Protein AF-A0A9X6SSS4-F1 (afdb_monomer_lite)

Secondary structure (DSSP, 8-state):
----PEEEEEEEEEETTEEEEEEEEEEHHHHHHHHHHHHHHHHH-BTTTEEE-TTT--EEE---HHHHHHH-TTT----HHHHHHHHHH-HHHHTTTTHHHHHHHHHHHHHHHSHHHHHHHHHHHS--B-TTS-B--EEEEEEEE--EE-TTS-EE--EEEEEEEETTT--EEEEEHHHHHHHHHHH-BSSEEEEEEE-SSGGG-TTSSSEEEEEEE-SS--GGGGEEEHHHHHHHHHH--

Radius of gyration: 27.11 Å; chains: 1; bounding box: 58×40×77 Å

Organism: Bacillus cereus (NCBI:txid1396)

Structure (mmCIF, N/CA/C/O backbone):
data_AF-A0A9X6SSS4-F1
#
_entry.id   AF-A0A9X6SSS4-F1
#
loop_
_atom_site.group_PDB
_atom_site.id
_atom_site.type_symbol
_atom_site.label_atom_id
_atom_site.label_alt_id
_atom_site.label_comp_id
_atom_site.label_asym_id
_atom_site.label_entity_id
_atom_site.label_seq_id
_atom_site.pdbx_PDB_ins_code
_atom_site.Cartn_x
_atom_site.Cartn_y
_atom_site.Cartn_z
_atom_site.occupancy
_at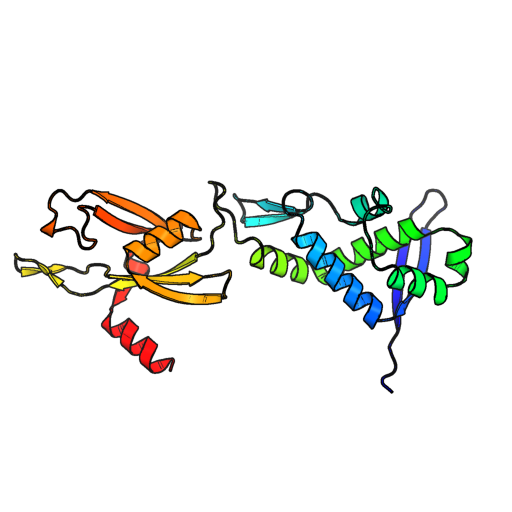om_site.B_iso_or_equiv
_atom_site.auth_seq_id
_atom_site.auth_comp_id
_atom_site.auth_asym_id
_atom_site.auth_atom_id
_atom_site.pdbx_PDB_model_num
ATOM 1 N N . MET A 1 1 ? 0.819 -23.248 -33.141 1.00 41.19 1 MET A N 1
ATOM 2 C CA . MET A 1 1 ? 1.971 -22.333 -33.018 1.00 41.19 1 MET A CA 1
ATOM 3 C C . MET A 1 1 ? 1.383 -20.949 -32.841 1.00 41.19 1 MET A C 1
ATOM 5 O O . MET A 1 1 ? 0.783 -20.466 -33.789 1.00 41.19 1 MET A O 1
ATOM 9 N N . SER A 1 2 ? 1.399 -20.383 -31.632 1.00 43.59 2 SER A N 1
ATOM 10 C CA . SER A 1 2 ? 1.013 -18.979 -31.472 1.00 43.59 2 SER A CA 1
ATOM 11 C C . SER A 1 2 ? 2.126 -18.141 -32.086 1.00 43.59 2 SER A C 1
ATOM 13 O O . SER A 1 2 ? 3.289 -18.337 -31.737 1.00 43.59 2 SER A O 1
ATOM 15 N N . GLU A 1 3 ? 1.797 -17.267 -33.031 1.00 48.31 3 GLU A N 1
ATOM 16 C CA . GLU A 1 3 ? 2.749 -16.272 -33.516 1.00 48.31 3 GLU A CA 1
ATOM 17 C C . GLU A 1 3 ? 3.170 -15.413 -32.323 1.00 48.31 3 GLU A C 1
ATOM 19 O O . GLU A 1 3 ? 2.370 -14.659 -31.770 1.00 48.31 3 GLU A O 1
ATOM 24 N N . THR A 1 4 ? 4.412 -15.579 -31.871 1.00 55.66 4 THR A N 1
ATOM 25 C CA . THR A 1 4 ? 5.027 -14.703 -30.879 1.00 55.66 4 THR A CA 1
ATOM 26 C C . THR A 1 4 ? 5.126 -13.319 -31.506 1.00 55.66 4 THR A C 1
ATOM 28 O O . THR A 1 4 ? 5.997 -13.043 -32.330 1.00 55.66 4 THR A O 1
ATOM 31 N N . MET A 1 5 ? 4.167 -12.456 -31.171 1.00 72.94 5 MET A N 1
ATOM 32 C CA . MET A 1 5 ? 4.149 -11.072 -31.626 1.00 72.94 5 MET A CA 1
ATOM 33 C C . MET A 1 5 ? 5.378 -10.360 -31.059 1.00 72.94 5 MET A C 1
ATOM 35 O O . MET A 1 5 ? 5.581 -10.330 -29.849 1.00 72.94 5 MET A O 1
ATOM 39 N N . ASN A 1 6 ? 6.208 -9.788 -31.927 1.00 78.81 6 ASN A N 1
ATOM 40 C CA . ASN A 1 6 ? 7.265 -8.885 -31.488 1.00 78.81 6 ASN A CA 1
ATOM 41 C C . ASN A 1 6 ? 6.651 -7.536 -31.113 1.00 78.81 6 ASN A C 1
ATOM 43 O O . ASN A 1 6 ? 5.707 -7.072 -31.755 1.00 78.81 6 ASN A O 1
ATOM 47 N N . ILE A 1 7 ? 7.220 -6.893 -30.103 1.00 72.75 7 ILE A N 1
ATOM 48 C CA . ILE A 1 7 ? 6.902 -5.514 -29.749 1.00 72.75 7 ILE A CA 1
ATOM 49 C C . ILE A 1 7 ? 7.946 -4.576 -30.353 1.00 72.75 7 ILE A C 1
ATOM 51 O O . ILE A 1 7 ? 9.135 -4.898 -30.409 1.00 72.75 7 ILE A O 1
ATOM 55 N N . THR A 1 8 ? 7.499 -3.402 -30.792 1.00 74.94 8 THR A N 1
ATOM 56 C CA . THR A 1 8 ? 8.382 -2.337 -31.275 1.00 74.94 8 THR A CA 1
ATOM 57 C C . THR A 1 8 ? 8.546 -1.295 -30.184 1.00 74.94 8 THR A C 1
ATOM 59 O O . THR A 1 8 ? 7.579 -0.642 -29.792 1.00 74.94 8 THR A O 1
ATOM 62 N N . LEU A 1 9 ? 9.778 -1.104 -29.726 1.00 70.69 9 LEU A N 1
ATOM 63 C CA . LEU A 1 9 ? 10.136 -0.042 -28.798 1.00 70.69 9 LEU A CA 1
ATOM 64 C C . LEU A 1 9 ? 10.769 1.112 -29.570 1.00 70.69 9 LEU A C 1
ATOM 66 O O . LEU A 1 9 ? 11.654 0.906 -30.399 1.00 70.69 9 LEU A O 1
ATOM 70 N N . LYS A 1 10 ? 10.307 2.335 -29.300 1.00 69.56 10 LYS A N 1
ATOM 71 C CA . LYS A 1 10 ? 10.809 3.553 -29.944 1.00 69.56 10 LYS A CA 1
ATOM 72 C C . LYS A 1 10 ? 11.664 4.347 -28.960 1.00 69.56 10 LYS A C 1
ATOM 74 O O . LYS A 1 10 ? 11.181 4.796 -27.925 1.00 69.56 10 LYS A O 1
ATOM 79 N N . LEU A 1 11 ? 12.938 4.499 -29.298 1.00 65.81 11 LEU A N 1
ATOM 80 C CA . LEU A 1 11 ? 13.913 5.365 -28.650 1.00 65.81 11 LEU A CA 1
ATOM 81 C C . LEU A 1 11 ? 13.901 6.724 -29.339 1.00 65.81 11 LEU A C 1
ATOM 83 O O . LEU A 1 11 ? 14.287 6.835 -30.503 1.00 65.81 11 LEU A O 1
ATOM 87 N N . GLU A 1 12 ? 13.530 7.757 -28.595 1.00 62.34 12 GLU A N 1
ATOM 88 C CA . GLU A 1 12 ? 13.658 9.142 -29.034 1.00 62.34 12 GLU A CA 1
ATOM 89 C C . GLU A 1 12 ? 14.487 9.903 -28.008 1.00 62.34 12 GLU A C 1
ATOM 91 O O . GLU A 1 12 ? 14.120 9.981 -26.835 1.00 62.34 12 GLU A O 1
ATOM 96 N N . PHE A 1 13 ? 15.626 10.450 -28.426 1.00 59.66 13 PHE A N 1
ATOM 97 C CA . PHE A 1 13 ? 16.392 11.354 -27.575 1.00 59.66 13 PHE A CA 1
ATOM 98 C C . PHE A 1 13 ? 17.059 12.455 -28.390 1.00 59.66 13 PHE A C 1
ATOM 100 O O . PHE A 1 13 ? 17.593 12.246 -29.480 1.00 59.66 13 PHE A O 1
ATOM 107 N N . LEU A 1 14 ? 17.032 13.654 -27.820 1.00 49.12 14 LEU A N 1
ATOM 108 C CA . LEU A 1 14 ? 17.705 14.827 -28.350 1.00 49.12 14 LEU A CA 1
ATOM 109 C C . LEU A 1 14 ? 19.165 14.804 -27.884 1.00 49.12 14 LEU A C 1
ATOM 111 O O . LEU A 1 14 ? 19.434 14.708 -26.686 1.00 49.12 14 LEU A O 1
ATOM 115 N N . ASN A 1 15 ? 20.117 14.913 -28.809 1.00 56.84 15 ASN A N 1
ATOM 116 C CA . ASN A 1 15 ? 21.517 15.161 -28.472 1.00 56.84 15 ASN A CA 1
ATOM 117 C C . ASN A 1 15 ? 22.035 16.424 -29.180 1.00 56.84 15 ASN A C 1
ATOM 119 O O . ASN A 1 15 ? 21.342 17.034 -29.991 1.00 56.84 15 ASN A O 1
ATOM 123 N N . ALA A 1 16 ? 23.279 16.817 -28.890 1.00 54.16 16 ALA A N 1
ATOM 124 C CA . ALA A 1 16 ? 23.905 18.012 -29.469 1.00 54.16 16 ALA A CA 1
ATOM 125 C C . ALA A 1 16 ? 24.019 17.996 -31.013 1.00 54.16 16 ALA A C 1
ATOM 127 O O . ALA A 1 16 ? 24.351 19.015 -31.609 1.00 54.16 16 ALA A O 1
ATOM 128 N N . ARG A 1 17 ? 23.769 16.852 -31.663 1.00 58.34 17 ARG A N 1
ATOM 129 C CA . ARG A 1 17 ? 23.792 16.658 -33.122 1.00 58.34 17 ARG A CA 1
ATOM 130 C C . ARG A 1 17 ? 22.390 16.547 -33.738 1.00 58.34 17 ARG A C 1
ATOM 132 O O . ARG A 1 17 ? 22.294 16.334 -34.942 1.00 58.34 17 ARG A O 1
ATOM 139 N N . GLY A 1 18 ? 21.328 16.700 -32.945 1.00 60.34 18 GLY A N 1
ATOM 140 C CA . GLY A 1 18 ? 19.937 16.668 -33.397 1.00 60.34 18 GLY A CA 1
ATOM 141 C C . GLY A 1 18 ? 19.102 15.571 -32.735 1.00 60.34 18 GLY A C 1
ATOM 142 O O . GLY A 1 18 ? 19.502 14.960 -31.741 1.00 60.34 18 GLY A O 1
ATOM 143 N N . ASN A 1 19 ? 17.911 15.344 -33.289 1.00 65.06 19 ASN A N 1
ATOM 144 C CA . ASN A 1 19 ? 17.015 14.288 -32.831 1.00 65.06 19 ASN A CA 1
ATOM 145 C C . ASN A 1 19 ? 17.529 12.929 -33.297 1.00 65.06 19 ASN A C 1
ATOM 147 O O . ASN A 1 19 ? 17.702 12.697 -34.495 1.00 65.06 19 ASN A O 1
ATOM 151 N N . TYR A 1 20 ? 17.728 12.018 -32.353 1.00 63.59 20 TYR A N 1
ATOM 152 C CA . TYR A 1 20 ? 17.942 10.618 -32.655 1.00 63.59 20 TYR A CA 1
ATOM 153 C C . TYR A 1 20 ? 16.635 9.859 -32.444 1.00 63.59 20 TYR A C 1
ATOM 155 O O . TYR A 1 20 ? 16.086 9.852 -31.342 1.00 63.59 20 TYR A O 1
ATOM 163 N N . HIS A 1 21 ? 16.169 9.209 -33.508 1.00 68.38 21 HIS A N 1
ATOM 164 C CA . HIS A 1 21 ? 15.027 8.305 -33.486 1.00 68.38 21 HIS A CA 1
ATOM 165 C C . HIS A 1 21 ? 15.515 6.914 -33.881 1.00 68.38 21 HIS A C 1
ATOM 167 O O . HIS A 1 21 ? 16.113 6.742 -34.947 1.00 68.38 21 HIS A O 1
ATOM 173 N N . LYS A 1 22 ? 15.269 5.917 -33.034 1.00 69.94 22 LYS A N 1
ATOM 174 C CA . LYS A 1 22 ? 15.557 4.521 -33.358 1.00 69.94 22 LYS A CA 1
ATOM 175 C C . LYS A 1 22 ? 14.453 3.633 -32.836 1.00 69.94 22 LYS A C 1
ATOM 177 O O . LYS A 1 22 ? 14.057 3.727 -31.684 1.00 69.94 22 LYS A O 1
ATOM 182 N N . GLU A 1 23 ? 13.978 2.747 -33.687 1.00 73.12 23 GLU A N 1
ATOM 183 C CA . GLU A 1 23 ? 13.025 1.719 -33.300 1.00 73.12 23 GLU A CA 1
ATOM 184 C C . GLU A 1 23 ? 13.766 0.390 -33.212 1.00 73.12 23 GLU A C 1
ATOM 186 O O . GLU A 1 23 ? 14.679 0.136 -34.005 1.00 73.12 23 GLU A O 1
ATOM 191 N N . PHE A 1 24 ? 13.413 -0.436 -32.233 1.00 73.31 24 PHE A N 1
ATOM 192 C CA . PHE A 1 24 ? 13.974 -1.771 -32.096 1.00 73.31 24 PHE A CA 1
ATOM 193 C C . PHE A 1 24 ? 12.907 -2.784 -31.702 1.00 73.31 24 PHE A C 1
ATOM 195 O O . PHE A 1 24 ? 11.991 -2.496 -30.930 1.00 73.31 24 PHE A O 1
ATOM 202 N N . LEU A 1 25 ? 13.028 -3.973 -32.287 1.00 75.62 25 LEU A N 1
ATOM 203 C CA . LEU A 1 25 ? 12.109 -5.084 -32.071 1.00 75.62 25 LEU A CA 1
ATOM 204 C C . LEU A 1 25 ? 12.576 -5.958 -30.912 1.00 75.62 25 LEU A C 1
ATOM 206 O O . LEU A 1 25 ? 13.771 -6.240 -30.793 1.00 75.62 25 LEU A O 1
ATOM 210 N N . VAL A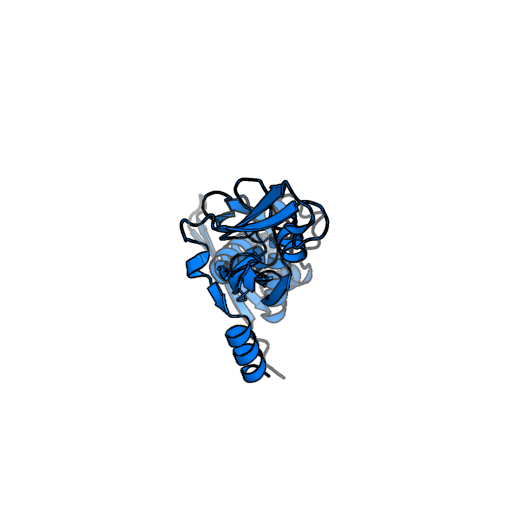 1 26 ? 11.623 -6.414 -30.103 1.00 76.31 26 VAL A N 1
ATOM 211 C CA . VAL A 1 26 ? 11.850 -7.321 -28.974 1.00 76.31 26 VAL A CA 1
ATOM 212 C C . VAL A 1 26 ? 10.794 -8.418 -28.980 1.00 76.31 26 VAL A C 1
ATOM 214 O O . VAL A 1 26 ? 9.636 -8.166 -29.314 1.00 76.31 26 VAL A O 1
ATOM 217 N N . HIS A 1 27 ? 11.172 -9.635 -28.595 1.00 81.94 27 HIS A N 1
ATOM 218 C CA . HIS A 1 27 ? 10.196 -10.688 -28.328 1.00 81.94 27 HIS A CA 1
ATOM 219 C C . HIS A 1 27 ? 9.337 -10.322 -27.112 1.00 81.94 27 HIS A C 1
ATOM 221 O O . HIS A 1 27 ? 9.875 -10.013 -26.048 1.00 81.94 27 HIS A O 1
ATOM 227 N N . LYS A 1 28 ? 8.009 -10.375 -27.270 1.00 82.81 28 LYS A N 1
ATOM 228 C CA . LYS A 1 28 ? 7.051 -9.982 -26.230 1.00 82.81 28 LYS A CA 1
ATOM 229 C C . LYS A 1 28 ? 7.266 -10.729 -24.915 1.00 82.81 28 LYS A C 1
ATOM 231 O O . LYS A 1 28 ? 7.411 -10.073 -23.895 1.00 82.81 28 LYS A O 1
ATOM 236 N N . ASP A 1 29 ? 7.375 -12.053 -24.952 1.00 81.69 29 ASP A N 1
ATOM 237 C CA . ASP A 1 29 ? 7.489 -12.871 -23.736 1.00 81.69 29 ASP A CA 1
ATOM 238 C C . ASP A 1 29 ? 8.752 -12.526 -22.924 1.00 81.69 29 ASP A C 1
ATOM 240 O O . ASP A 1 29 ? 8.713 -12.405 -21.703 1.00 81.69 29 ASP A O 1
ATOM 244 N N . ILE A 1 30 ? 9.876 -12.288 -23.613 1.00 80.44 30 ILE A N 1
ATOM 245 C CA . ILE A 1 30 ? 11.140 -11.882 -22.976 1.00 80.44 30 ILE A CA 1
ATOM 246 C C . ILE A 1 30 ? 11.006 -10.484 -22.364 1.00 80.44 30 ILE A C 1
ATOM 248 O O . ILE A 1 30 ? 11.544 -10.214 -21.290 1.00 80.44 30 ILE A O 1
ATOM 252 N N . PHE A 1 31 ? 10.296 -9.585 -23.046 1.00 83.00 31 PHE A N 1
ATOM 253 C CA . PHE A 1 31 ? 10.048 -8.247 -22.532 1.00 83.00 31 PHE A CA 1
ATOM 254 C C . PHE A 1 31 ? 9.125 -8.258 -21.314 1.00 83.00 31 PHE A C 1
ATOM 256 O O . PHE A 1 31 ? 9.430 -7.587 -20.336 1.00 83.00 31 PHE A O 1
ATOM 263 N N . GLU A 1 32 ? 8.027 -9.010 -21.350 1.00 85.19 32 GLU A N 1
ATOM 264 C CA . GLU A 1 32 ? 7.089 -9.110 -20.228 1.00 85.19 32 GLU A CA 1
ATOM 265 C C . GLU A 1 32 ? 7.782 -9.666 -18.981 1.00 85.19 32 GLU A C 1
ATOM 267 O O . GLU A 1 32 ? 7.687 -9.048 -17.922 1.00 85.19 32 GLU A O 1
ATOM 272 N N . GLN A 1 33 ? 8.594 -10.720 -19.125 1.00 83.25 33 GLN A N 1
ATOM 273 C CA . GLN A 1 33 ? 9.404 -11.235 -18.017 1.00 83.25 33 GLN A CA 1
ATOM 274 C C . GLN A 1 33 ? 10.359 -10.171 -17.460 1.00 83.25 33 GLN A C 1
ATOM 276 O O . GLN A 1 33 ? 10.463 -9.987 -16.250 1.00 83.25 33 GLN A O 1
ATOM 281 N N . TYR A 1 34 ? 11.033 -9.420 -18.336 1.00 83.31 34 TYR A N 1
ATOM 282 C CA . TYR A 1 34 ? 11.908 -8.332 -17.903 1.00 83.31 34 TYR A CA 1
ATOM 283 C C . TYR A 1 34 ? 11.154 -7.243 -17.129 1.00 83.31 34 TYR A C 1
ATOM 285 O O . TYR A 1 34 ? 11.686 -6.710 -16.156 1.00 83.31 34 TYR A O 1
ATOM 293 N N . VAL A 1 35 ? 9.935 -6.891 -17.554 1.00 85.94 35 VAL A N 1
ATOM 294 C CA . VAL A 1 35 ? 9.100 -5.913 -16.843 1.00 85.94 35 VAL A CA 1
ATOM 295 C C . VAL A 1 35 ? 8.775 -6.420 -15.442 1.00 85.94 35 VAL A C 1
ATOM 297 O O . VAL A 1 35 ? 8.906 -5.661 -14.483 1.00 85.94 35 VAL A O 1
ATOM 300 N N . GLU A 1 36 ? 8.384 -7.685 -15.302 1.00 86.06 36 GLU A N 1
ATOM 301 C CA . GLU A 1 36 ? 8.084 -8.278 -13.998 1.00 86.06 36 GLU A CA 1
ATOM 302 C C . GLU A 1 36 ? 9.298 -8.242 -13.064 1.00 86.06 36 GLU A C 1
ATOM 304 O O . GLU A 1 36 ? 9.197 -7.679 -11.969 1.00 86.06 36 GLU A O 1
ATOM 309 N N . ASP A 1 37 ? 10.450 -8.730 -13.532 1.00 82.38 37 ASP A N 1
ATOM 310 C CA . ASP A 1 37 ? 11.707 -8.748 -12.775 1.00 82.38 37 ASP A CA 1
ATOM 311 C C . ASP A 1 37 ? 12.145 -7.329 -12.374 1.00 82.38 37 ASP A C 1
ATOM 313 O O . ASP A 1 37 ? 12.582 -7.083 -11.244 1.00 82.38 37 ASP A O 1
ATOM 317 N N . TYR A 1 38 ? 12.002 -6.367 -13.297 1.00 84.75 38 TYR A N 1
ATOM 318 C CA . TYR A 1 38 ? 12.293 -4.959 -13.043 1.00 84.75 38 TYR A CA 1
ATOM 319 C C . TYR A 1 38 ? 11.419 -4.426 -11.907 1.00 84.75 38 TYR A C 1
ATOM 321 O O . TYR A 1 38 ? 11.937 -3.822 -10.968 1.00 84.75 38 TYR A O 1
ATOM 329 N N . ILE A 1 39 ? 10.102 -4.649 -11.966 1.00 86.38 39 ILE A N 1
ATOM 330 C CA . ILE A 1 39 ? 9.170 -4.127 -10.962 1.00 86.38 39 ILE A CA 1
ATOM 331 C C . ILE A 1 39 ? 9.424 -4.778 -9.598 1.00 86.38 39 ILE A C 1
ATOM 333 O O . ILE A 1 39 ? 9.429 -4.080 -8.584 1.00 86.38 39 ILE A O 1
ATOM 337 N N . GLU A 1 40 ? 9.652 -6.091 -9.546 1.00 83.69 40 GLU A N 1
ATOM 338 C CA . GLU A 1 40 ? 9.933 -6.791 -8.288 1.00 83.69 40 GLU A CA 1
ATOM 339 C C . GLU A 1 40 ? 11.202 -6.275 -7.617 1.00 83.69 40 GLU A C 1
ATOM 341 O O . GLU A 1 40 ? 11.189 -5.943 -6.425 1.00 83.69 40 GLU A O 1
ATOM 346 N N . MET A 1 41 ? 12.280 -6.118 -8.388 1.00 80.50 41 MET A N 1
ATOM 347 C CA . MET A 1 41 ? 13.507 -5.538 -7.862 1.00 80.50 41 MET A CA 1
ATOM 348 C C . MET A 1 41 ? 13.288 -4.085 -7.425 1.00 80.50 41 MET A C 1
ATOM 350 O O . MET A 1 41 ? 13.728 -3.724 -6.332 1.00 80.50 41 MET A O 1
ATOM 354 N N . PHE A 1 42 ? 12.566 -3.275 -8.207 1.00 83.00 42 PHE A N 1
ATOM 355 C CA . PHE A 1 42 ? 12.272 -1.881 -7.864 1.00 83.00 42 PHE A CA 1
ATOM 356 C C . PHE A 1 42 ? 11.585 -1.784 -6.503 1.00 83.00 42 PHE A C 1
ATOM 358 O O . PHE A 1 42 ? 12.031 -1.049 -5.625 1.00 83.00 42 PHE A O 1
ATOM 365 N N . VAL A 1 43 ? 10.537 -2.587 -6.300 1.00 82.38 43 VAL A N 1
ATOM 366 C CA . VAL A 1 43 ? 9.752 -2.641 -5.060 1.00 82.38 43 VAL A CA 1
ATOM 367 C C . VAL A 1 43 ? 10.594 -3.128 -3.874 1.00 82.38 43 VAL A C 1
ATOM 369 O O . VAL A 1 43 ? 10.397 -2.652 -2.753 1.00 82.38 43 VAL A O 1
ATOM 372 N N . SER A 1 44 ? 11.552 -4.034 -4.095 1.00 78.62 44 SER A N 1
ATOM 373 C CA . SER A 1 44 ? 12.425 -4.568 -3.037 1.00 78.62 44 SER A CA 1
ATOM 374 C C . SER A 1 44 ? 13.401 -3.537 -2.446 1.00 78.62 44 SER A C 1
ATOM 376 O O . SER A 1 44 ? 13.886 -3.713 -1.330 1.00 78.62 44 SER A O 1
ATOM 378 N N . LYS A 1 45 ? 13.665 -2.439 -3.164 1.00 78.81 45 LYS A N 1
ATOM 379 C CA . LYS A 1 45 ? 14.654 -1.405 -2.823 1.00 78.81 45 LYS A CA 1
ATOM 380 C C . LYS A 1 45 ? 14.008 -0.159 -2.204 1.00 78.81 45 LYS A C 1
ATOM 382 O O . LYS A 1 45 ? 14.224 0.972 -2.651 1.00 78.81 45 LYS A O 1
ATOM 387 N N . ASN A 1 46 ? 13.182 -0.376 -1.177 1.00 74.12 46 ASN A N 1
ATOM 388 C CA . ASN A 1 46 ? 12.575 0.704 -0.390 1.00 74.12 46 ASN A CA 1
ATOM 389 C C . ASN A 1 46 ? 13.668 1.610 0.220 1.00 74.12 46 ASN A C 1
ATOM 391 O O . ASN A 1 46 ? 14.788 1.167 0.467 1.00 74.12 46 ASN A O 1
ATOM 395 N N . ASP A 1 47 ? 13.350 2.889 0.396 1.00 71.81 47 ASP A N 1
ATOM 396 C CA . ASP A 1 47 ? 14.199 4.014 0.793 1.00 71.81 47 ASP A CA 1
ATOM 397 C C . ASP A 1 47 ? 15.341 4.377 -0.160 1.00 71.81 47 ASP A C 1
ATOM 399 O O . ASP A 1 47 ? 15.786 5.530 -0.156 1.00 71.81 47 ASP A O 1
ATOM 403 N N . GLU A 1 48 ? 15.765 3.457 -1.017 1.00 74.88 48 GLU A N 1
ATOM 404 C CA . GLU A 1 48 ? 16.768 3.684 -2.052 1.00 74.88 48 GLU A CA 1
ATOM 405 C C . GLU A 1 48 ? 16.123 4.278 -3.316 1.00 74.88 48 GLU A C 1
ATOM 407 O O . GLU A 1 48 ? 16.533 5.342 -3.788 1.00 74.88 48 GLU A O 1
ATOM 412 N N . TYR A 1 49 ? 15.054 3.656 -3.826 1.00 80.56 49 TYR A N 1
ATOM 413 C CA . TYR A 1 49 ? 14.405 4.080 -5.077 1.00 80.56 49 TYR A CA 1
ATOM 414 C C . TYR A 1 49 ? 13.109 4.848 -4.887 1.00 80.56 49 TYR A C 1
ATOM 416 O O . TYR A 1 49 ? 12.755 5.692 -5.712 1.00 80.56 49 TYR A O 1
ATOM 424 N N . TYR A 1 50 ? 12.414 4.616 -3.786 1.00 81.44 50 TYR A N 1
ATOM 425 C CA . TYR A 1 50 ? 11.190 5.322 -3.445 1.00 81.44 50 TYR A CA 1
ATOM 426 C C . TYR A 1 50 ? 11.000 5.324 -1.933 1.00 81.44 50 TYR A C 1
ATOM 428 O O . TYR A 1 50 ? 11.686 4.614 -1.205 1.00 81.44 50 TYR A O 1
ATOM 436 N N . TYR A 1 51 ? 10.060 6.130 -1.467 1.00 76.19 51 TYR A N 1
ATOM 437 C CA . TYR A 1 51 ? 9.523 6.043 -0.117 1.00 76.19 51 TYR A CA 1
ATOM 438 C C . TYR A 1 51 ? 8.053 6.445 -0.138 1.00 76.19 51 TYR A C 1
ATOM 440 O O . TYR A 1 51 ? 7.590 7.098 -1.075 1.00 76.19 51 TYR A O 1
ATOM 448 N N . ILE A 1 52 ? 7.313 6.066 0.896 1.00 74.62 52 ILE A N 1
ATOM 449 C CA . ILE A 1 52 ? 5.944 6.535 1.094 1.00 74.62 52 ILE A CA 1
ATOM 450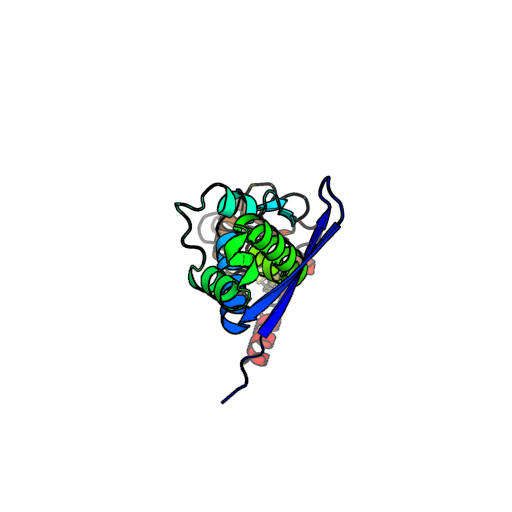 C C . ILE A 1 52 ? 6.011 7.697 2.076 1.00 74.62 52 ILE A C 1
ATOM 452 O O . ILE A 1 52 ? 6.511 7.554 3.189 1.00 74.62 52 ILE A O 1
ATOM 456 N N . SER A 1 53 ? 5.539 8.866 1.649 1.00 67.75 53 SER A N 1
ATOM 457 C CA . SER A 1 53 ? 5.433 10.030 2.525 1.00 67.75 53 SER A CA 1
ATOM 458 C C . SER A 1 53 ? 4.496 9.714 3.684 1.00 67.75 53 SER A C 1
ATOM 460 O O . SER A 1 53 ? 3.318 9.453 3.455 1.00 67.75 53 SER A O 1
ATOM 462 N N . SER A 1 54 ? 4.984 9.799 4.920 1.00 58.81 54 SER A N 1
ATOM 463 C CA . SER A 1 54 ? 4.147 9.626 6.114 1.00 58.81 54 SER A CA 1
ATOM 464 C C . SER A 1 54 ? 3.073 10.711 6.253 1.00 58.81 54 SER A C 1
ATOM 466 O O . SER A 1 54 ? 2.013 10.470 6.818 1.00 58.81 54 SER A O 1
ATOM 468 N N . ILE A 1 55 ? 3.316 11.896 5.680 1.00 59.00 55 ILE A N 1
ATOM 469 C CA . ILE A 1 55 ? 2.412 13.051 5.766 1.00 59.00 55 ILE A CA 1
ATOM 470 C C . ILE A 1 55 ? 1.250 12.928 4.775 1.00 59.00 55 ILE A C 1
ATOM 472 O O . ILE A 1 55 ? 0.106 13.219 5.112 1.00 59.00 55 ILE A O 1
ATOM 476 N N . SER A 1 56 ? 1.545 12.550 3.529 1.00 63.22 56 SER A N 1
ATOM 477 C CA . SER A 1 56 ? 0.579 12.576 2.419 1.00 63.22 56 SER A CA 1
ATOM 478 C C . SER A 1 56 ? 0.146 11.190 1.945 1.00 63.22 56 SER A C 1
ATOM 480 O O . SER A 1 56 ? -0.724 11.093 1.084 1.00 63.22 56 SER A O 1
ATOM 482 N N . ASN A 1 57 ? 0.766 10.124 2.457 1.00 61.81 57 ASN A N 1
ATOM 483 C CA . ASN A 1 57 ? 0.622 8.750 1.972 1.00 61.81 57 ASN A CA 1
ATOM 484 C C . ASN A 1 57 ? 0.821 8.603 0.449 1.00 61.81 57 ASN A C 1
ATOM 486 O O . ASN A 1 57 ? 0.258 7.728 -0.213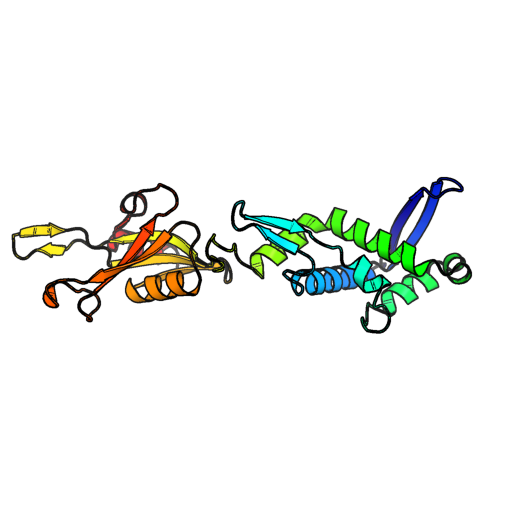 1.00 61.81 57 ASN A O 1
ATOM 490 N N . THR A 1 58 ? 1.610 9.503 -0.135 1.00 72.88 58 THR A N 1
ATOM 491 C CA . THR A 1 58 ? 1.968 9.470 -1.552 1.00 72.88 58 THR A CA 1
ATOM 492 C C . THR A 1 58 ? 3.300 8.761 -1.711 1.00 72.88 58 THR A C 1
ATOM 494 O O . THR A 1 58 ? 4.241 9.032 -0.961 1.00 72.88 58 THR A O 1
ATOM 497 N N . ILE A 1 59 ? 3.399 7.896 -2.718 1.00 78.31 59 ILE A N 1
ATOM 498 C CA . ILE A 1 59 ? 4.678 7.320 -3.130 1.00 78.31 59 ILE A CA 1
ATOM 499 C C . ILE A 1 59 ? 5.504 8.443 -3.754 1.00 78.31 59 ILE A C 1
ATOM 501 O O . ILE A 1 59 ? 5.052 9.119 -4.677 1.00 78.31 59 ILE A O 1
ATOM 505 N N . ILE A 1 60 ? 6.705 8.656 -3.231 1.00 80.31 60 ILE A N 1
ATOM 506 C CA . ILE A 1 60 ? 7.676 9.602 -3.764 1.00 80.31 60 ILE A CA 1
ATOM 507 C C . ILE A 1 60 ? 8.840 8.788 -4.320 1.00 80.31 60 ILE A C 1
ATOM 509 O O . ILE A 1 60 ? 9.589 8.148 -3.580 1.00 80.31 60 ILE A O 1
ATOM 513 N N . TYR A 1 61 ? 8.989 8.817 -5.641 1.00 82.00 61 TYR A N 1
ATOM 514 C CA . TYR A 1 61 ? 10.086 8.165 -6.348 1.00 82.00 61 TYR A CA 1
ATOM 515 C C . TYR A 1 61 ? 11.362 9.012 -6.211 1.00 82.00 61 TYR A C 1
ATOM 517 O O . TYR A 1 61 ? 11.387 10.173 -6.619 1.00 82.00 61 TYR A O 1
ATOM 525 N N . LYS A 1 62 ? 12.420 8.445 -5.618 1.00 74.94 62 LYS A N 1
ATOM 526 C CA . LYS A 1 62 ? 13.718 9.110 -5.400 1.00 74.94 62 LYS A CA 1
ATOM 527 C C . LYS A 1 62 ? 14.648 8.931 -6.597 1.00 74.94 62 LYS A C 1
ATOM 529 O O . LYS A 1 62 ? 15.226 9.898 -7.089 1.00 74.94 62 LYS A O 1
ATOM 534 N N . VAL A 1 63 ? 14.819 7.685 -7.038 1.00 71.81 63 VAL A N 1
ATOM 535 C CA . VAL A 1 63 ? 15.811 7.290 -8.047 1.00 71.81 63 VAL A CA 1
ATOM 536 C C . VAL A 1 63 ? 15.215 6.206 -8.938 1.00 71.81 63 VAL A C 1
ATOM 538 O O . VAL A 1 63 ? 14.466 5.352 -8.474 1.00 71.81 63 VAL A O 1
ATOM 541 N N . ARG A 1 64 ? 15.543 6.245 -10.233 1.00 68.81 64 ARG A N 1
ATOM 542 C CA . ARG A 1 64 ? 15.166 5.191 -11.181 1.00 68.81 64 ARG A CA 1
ATOM 543 C C . ARG A 1 64 ? 16.226 4.099 -11.224 1.00 68.81 64 ARG A C 1
ATOM 545 O O . ARG A 1 64 ? 17.419 4.411 -11.245 1.00 68.81 64 ARG A O 1
ATOM 552 N N . MET A 1 65 ? 15.795 2.846 -11.343 1.00 65.12 65 MET A N 1
ATOM 553 C CA . MET A 1 65 ? 16.691 1.689 -11.394 1.00 65.12 65 MET A CA 1
ATOM 554 C C . MET A 1 65 ? 17.704 1.745 -12.532 1.00 65.12 65 MET A C 1
ATOM 556 O O . MET A 1 65 ? 18.819 1.265 -12.355 1.00 65.12 65 MET A O 1
ATOM 560 N N . CYS A 1 66 ? 17.385 2.365 -13.677 1.00 62.81 66 CYS A N 1
ATOM 561 C CA . CYS A 1 66 ? 18.356 2.474 -14.768 1.00 62.81 66 CYS A CA 1
ATOM 562 C C . CYS A 1 66 ? 19.672 3.135 -14.348 1.00 62.81 66 CYS A C 1
ATOM 564 O O . CYS A 1 66 ? 20.713 2.810 -14.916 1.00 62.81 66 CYS A O 1
ATOM 566 N N . LYS A 1 67 ? 19.657 4.044 -13.366 1.00 57.62 67 LYS A N 1
ATOM 567 C CA . LYS A 1 67 ? 20.892 4.654 -12.873 1.00 57.62 67 LYS A CA 1
ATOM 568 C C . LYS A 1 67 ? 21.828 3.591 -12.288 1.00 57.62 67 LYS A C 1
ATOM 570 O O . LYS A 1 67 ? 22.985 3.532 -12.689 1.00 57.62 67 LYS A O 1
ATOM 575 N N . ASP A 1 68 ? 21.298 2.681 -11.480 1.00 57.69 68 ASP A N 1
ATOM 576 C CA . ASP A 1 68 ? 22.067 1.602 -10.859 1.00 57.69 68 ASP A CA 1
ATOM 577 C C . ASP A 1 68 ? 22.372 0.456 -11.822 1.00 57.69 68 ASP A C 1
ATOM 579 O O . ASP A 1 68 ? 23.461 -0.101 -11.765 1.00 57.69 68 ASP A O 1
ATOM 583 N N . ILE A 1 69 ? 21.473 0.129 -12.753 1.00 55.22 69 ILE A N 1
ATOM 584 C CA . ILE A 1 69 ? 21.745 -0.851 -13.821 1.00 55.22 69 ILE A CA 1
ATOM 585 C C . ILE A 1 69 ? 22.942 -0.392 -14.664 1.00 55.22 69 ILE A C 1
ATOM 587 O O . ILE A 1 69 ? 23.809 -1.187 -15.019 1.00 55.22 69 ILE A O 1
ATOM 591 N N . VAL A 1 70 ? 23.014 0.907 -14.961 1.00 55.28 70 VAL A N 1
ATOM 592 C CA . VAL A 1 70 ? 24.084 1.509 -15.762 1.00 55.28 70 VAL A CA 1
ATOM 593 C C . VAL A 1 70 ? 25.376 1.689 -14.961 1.00 55.28 70 VAL A C 1
ATOM 595 O O . VAL A 1 70 ? 26.457 1.494 -15.515 1.00 55.28 70 VAL A O 1
ATOM 598 N N . GLU A 1 71 ? 25.288 2.066 -13.684 1.00 53.31 71 GLU A N 1
ATOM 599 C CA . GLU A 1 71 ? 26.453 2.298 -12.817 1.00 53.31 71 GLU A CA 1
ATOM 600 C C . GLU A 1 71 ? 27.031 0.986 -12.242 1.00 53.31 71 GLU A C 1
ATOM 602 O O . GLU A 1 71 ? 28.244 0.882 -12.064 1.00 53.31 71 GLU A O 1
ATOM 607 N N . ASN A 1 72 ? 26.205 -0.052 -12.049 1.00 49.66 72 ASN A N 1
ATOM 608 C CA . ASN A 1 72 ? 26.561 -1.328 -11.410 1.00 49.66 72 ASN A CA 1
ATOM 609 C C . ASN A 1 72 ? 26.397 -2.561 -12.319 1.00 49.66 72 ASN A C 1
ATOM 611 O O . ASN A 1 72 ? 26.275 -3.678 -11.814 1.00 49.66 72 ASN A O 1
ATOM 615 N N . ALA A 1 73 ? 26.471 -2.401 -13.646 1.00 43.81 73 ALA A N 1
ATOM 616 C CA . ALA A 1 73 ? 26.308 -3.468 -14.652 1.00 43.81 73 ALA A CA 1
ATOM 617 C C . ALA A 1 73 ? 27.176 -4.737 -14.447 1.00 43.81 73 ALA A C 1
ATOM 619 O O . ALA A 1 73 ? 26.959 -5.750 -15.101 1.00 43.81 73 ALA A O 1
ATOM 620 N N . LYS A 1 74 ? 28.169 -4.710 -13.547 1.00 39.72 74 LYS A N 1
ATOM 621 C CA . LYS A 1 74 ? 28.983 -5.879 -13.171 1.00 39.72 74 LYS A CA 1
ATOM 622 C C . LYS A 1 74 ? 28.333 -6.796 -12.126 1.00 39.72 74 LYS A C 1
ATOM 624 O O . LYS A 1 74 ? 28.761 -7.937 -12.006 1.00 39.72 74 LYS A O 1
ATOM 629 N N . ASN A 1 75 ? 27.343 -6.306 -11.378 1.00 41.06 75 ASN A N 1
ATOM 630 C CA . ASN A 1 75 ? 26.778 -6.990 -10.207 1.00 41.06 75 ASN A CA 1
ATOM 631 C C . ASN A 1 75 ? 25.280 -7.294 -10.333 1.00 41.06 75 ASN A C 1
ATOM 633 O O . ASN A 1 75 ? 24.721 -7.956 -9.460 1.00 41.06 75 ASN A O 1
ATOM 637 N N . VAL A 1 76 ? 24.625 -6.819 -11.393 1.00 42.19 76 VAL A N 1
ATOM 638 C CA . VAL A 1 76 ? 23.202 -7.064 -11.631 1.00 42.19 76 VAL A CA 1
ATOM 639 C C . VAL A 1 76 ? 23.085 -7.993 -12.832 1.00 42.19 76 VAL A C 1
ATOM 641 O O . VAL A 1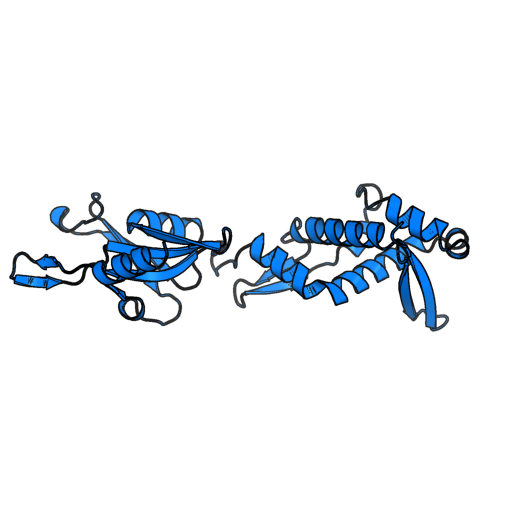 76 ? 23.377 -7.589 -13.954 1.00 42.19 76 VAL A O 1
ATOM 644 N N . ASN A 1 77 ? 22.664 -9.240 -12.599 1.00 44.50 77 ASN A N 1
ATOM 645 C CA . ASN A 1 77 ? 22.262 -10.186 -13.646 1.00 44.50 77 ASN A CA 1
ATOM 646 C C . ASN A 1 77 ? 20.935 -9.723 -14.269 1.00 44.50 77 ASN A C 1
ATOM 648 O O . ASN A 1 77 ? 19.925 -10.419 -14.193 1.00 44.50 77 ASN A O 1
ATOM 652 N N . PHE A 1 78 ? 20.900 -8.518 -14.836 1.00 47.22 78 PHE A N 1
ATOM 653 C CA . PHE A 1 78 ? 19.753 -8.113 -15.628 1.00 47.22 78 PHE A CA 1
ATOM 654 C C . PHE A 1 78 ? 19.713 -8.994 -16.865 1.00 47.22 78 PHE A C 1
ATOM 656 O O . PHE A 1 78 ? 20.744 -9.169 -17.511 1.00 47.22 78 PHE A O 1
ATOM 663 N N . SER A 1 79 ? 18.542 -9.582 -17.122 1.00 54.09 79 SER A N 1
ATOM 664 C CA . SER A 1 79 ? 18.277 -10.590 -18.150 1.00 54.09 79 SER A CA 1
ATOM 665 C C . SER A 1 79 ? 19.208 -10.460 -19.360 1.00 54.09 79 SER A C 1
ATOM 667 O O . SER A 1 79 ? 18.966 -9.681 -20.288 1.00 54.09 79 SER A O 1
ATOM 669 N N . MET A 1 80 ? 20.284 -11.258 -19.351 1.00 55.81 80 MET A N 1
ATOM 670 C CA . MET A 1 80 ? 21.198 -11.386 -20.489 1.00 55.81 80 MET A CA 1
ATOM 671 C C . MET A 1 80 ? 20.432 -11.775 -21.759 1.00 55.81 80 MET A C 1
ATOM 673 O O . MET A 1 80 ? 20.910 -11.539 -22.867 1.00 55.81 80 MET A O 1
ATOM 677 N N . ASP A 1 81 ? 19.248 -12.364 -21.605 1.00 64.75 81 ASP A N 1
ATOM 678 C CA . ASP A 1 81 ? 18.400 -12.825 -22.691 1.00 64.75 81 ASP A CA 1
ATOM 679 C C . ASP A 1 81 ? 17.642 -11.678 -23.373 1.00 64.75 81 ASP A C 1
ATOM 681 O O . ASP A 1 81 ? 17.495 -11.710 -24.596 1.00 64.75 81 ASP A O 1
ATOM 685 N N . LEU A 1 82 ? 17.264 -10.612 -22.651 1.00 70.56 82 LEU A N 1
ATOM 686 C CA . LEU A 1 82 ? 16.668 -9.421 -23.269 1.00 70.56 82 LEU A CA 1
ATOM 687 C C . LEU A 1 82 ? 17.686 -8.657 -24.123 1.00 70.56 82 LEU A C 1
ATOM 689 O O . LEU A 1 82 ? 17.396 -8.322 -25.272 1.00 70.56 82 LEU A O 1
ATOM 693 N N . GLU A 1 83 ? 18.890 -8.413 -23.599 1.00 71.31 83 GLU A N 1
ATOM 694 C CA . GLU A 1 83 ? 19.942 -7.727 -24.361 1.00 71.31 83 GLU A CA 1
ATOM 695 C C . GLU A 1 83 ? 20.328 -8.533 -25.606 1.00 71.31 83 GLU A C 1
ATOM 697 O O . GLU A 1 83 ? 20.358 -7.991 -26.713 1.00 71.31 83 GLU A O 1
ATOM 702 N N . LYS A 1 84 ? 20.530 -9.850 -25.462 1.00 71.06 84 LYS A N 1
ATOM 703 C CA . LYS A 1 84 ? 20.772 -10.746 -26.601 1.00 71.06 84 LYS A CA 1
ATOM 704 C C . LYS A 1 84 ? 19.624 -10.723 -27.604 1.00 71.06 84 LYS A C 1
ATOM 706 O O . LYS A 1 84 ? 19.890 -10.689 -28.802 1.00 71.06 84 LYS A O 1
ATOM 711 N N . SER A 1 85 ? 18.369 -10.722 -27.149 1.00 70.75 85 SER A N 1
ATOM 712 C CA . SER A 1 85 ? 17.202 -10.663 -28.033 1.00 70.75 85 SER A CA 1
ATOM 713 C C . SER A 1 85 ? 17.165 -9.359 -28.829 1.00 70.75 85 SER A C 1
ATOM 715 O O . SER A 1 85 ? 16.964 -9.402 -30.042 1.00 70.75 85 SER A O 1
ATOM 717 N N . ILE A 1 86 ? 17.402 -8.215 -28.181 1.00 72.12 86 ILE A N 1
ATOM 718 C CA . ILE A 1 86 ? 17.456 -6.908 -28.847 1.00 72.12 86 ILE A CA 1
ATOM 719 C C . ILE A 1 86 ? 18.586 -6.900 -29.876 1.00 72.12 86 ILE A C 1
ATOM 721 O O . ILE A 1 86 ? 18.374 -6.537 -31.031 1.00 72.12 86 ILE A O 1
ATOM 725 N N . LEU A 1 87 ? 19.778 -7.340 -29.485 1.00 71.81 87 LEU A N 1
ATOM 726 C CA . LEU A 1 87 ? 20.945 -7.365 -30.356 1.00 71.81 87 LEU A CA 1
ATOM 727 C C . LEU A 1 87 ? 20.780 -8.322 -31.552 1.00 71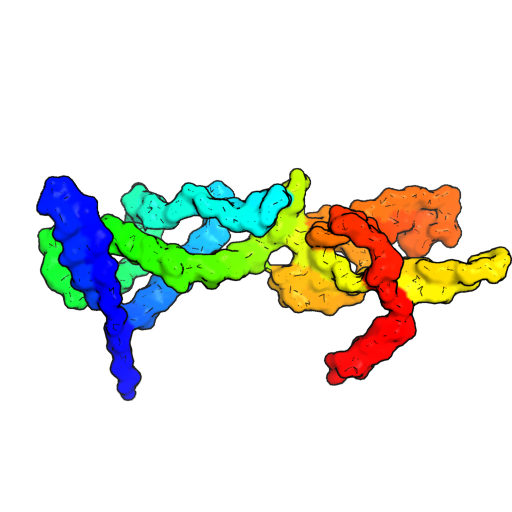.81 87 LEU A C 1
ATOM 729 O O . LEU A 1 87 ? 21.185 -7.986 -32.666 1.00 71.81 87 LEU A O 1
ATOM 733 N N . ALA A 1 88 ? 20.151 -9.483 -31.351 1.00 70.88 88 ALA A N 1
ATOM 734 C CA . ALA A 1 88 ? 19.886 -10.461 -32.406 1.00 70.88 88 ALA A CA 1
ATOM 735 C C . ALA A 1 88 ? 18.849 -9.961 -33.424 1.00 70.88 88 ALA A C 1
ATOM 737 O O . ALA A 1 88 ? 19.037 -10.135 -34.632 1.00 70.88 88 ALA A O 1
ATOM 738 N N . LEU A 1 89 ? 17.779 -9.315 -32.949 1.00 67.38 89 LEU A N 1
ATOM 739 C CA . LEU A 1 89 ? 16.711 -8.779 -33.798 1.00 67.38 89 LEU A CA 1
ATOM 740 C C . LEU A 1 89 ? 17.097 -7.458 -34.482 1.00 67.38 89 LEU A C 1
ATOM 742 O O . LEU A 1 89 ? 16.504 -7.103 -35.497 1.00 67.38 89 LEU A O 1
ATOM 746 N N . ASN A 1 90 ? 18.112 -6.746 -33.975 1.00 72.00 90 ASN A N 1
ATOM 747 C CA . ASN A 1 90 ? 18.485 -5.404 -34.431 1.00 72.00 90 ASN A CA 1
ATOM 748 C C . ASN A 1 90 ? 19.991 -5.309 -34.736 1.00 72.00 90 ASN A C 1
ATOM 750 O O . ASN A 1 90 ? 20.738 -4.589 -34.071 1.00 72.00 90 ASN A O 1
ATOM 754 N N . ARG A 1 91 ? 20.438 -6.020 -35.783 1.00 65.50 91 ARG A N 1
ATOM 755 C CA . ARG A 1 91 ? 21.859 -6.194 -36.167 1.00 65.50 91 ARG A CA 1
ATOM 756 C C . ARG A 1 91 ? 22.682 -4.899 -36.258 1.00 65.50 91 ARG A C 1
ATOM 758 O O . ARG A 1 91 ? 23.874 -4.918 -35.974 1.00 65.50 91 ARG A O 1
ATOM 765 N N . GLU A 1 92 ? 22.069 -3.774 -36.621 1.00 62.00 92 GLU A N 1
ATOM 766 C CA . GLU A 1 92 ? 22.749 -2.470 -36.702 1.00 62.00 92 GLU A CA 1
ATOM 767 C C . GLU A 1 92 ? 23.139 -1.893 -35.331 1.00 62.00 92 GLU A C 1
ATOM 769 O O . GLU A 1 92 ? 24.118 -1.155 -35.221 1.00 62.00 92 GLU A O 1
ATOM 774 N N . LEU A 1 93 ? 22.401 -2.231 -34.268 1.00 61.34 93 LEU A N 1
ATOM 775 C CA . LEU A 1 93 ? 22.688 -1.762 -32.909 1.00 61.34 93 LEU A CA 1
ATOM 776 C C . LEU A 1 93 ? 23.939 -2.432 -32.328 1.00 61.34 93 LEU A C 1
ATOM 778 O O . LEU A 1 93 ? 24.665 -1.804 -31.556 1.00 61.34 93 LEU A O 1
ATOM 782 N N . TYR A 1 94 ? 24.250 -3.650 -32.781 1.00 56.28 94 TYR A N 1
ATOM 783 C CA . TYR A 1 94 ? 25.450 -4.402 -32.397 1.00 56.28 94 TYR A CA 1
ATOM 784 C C . TYR A 1 94 ? 26.745 -3.633 -32.697 1.00 56.28 94 TYR A C 1
ATOM 786 O O . TYR A 1 94 ? 27.696 -3.675 -31.922 1.00 56.28 94 TYR A O 1
ATOM 794 N N . ALA A 1 95 ? 26.772 -2.887 -33.805 1.00 53.12 95 ALA A N 1
ATOM 795 C CA . ALA A 1 95 ? 27.957 -2.165 -34.265 1.00 53.12 95 ALA A CA 1
ATOM 796 C C . ALA A 1 95 ? 28.211 -0.846 -33.514 1.00 53.12 95 ALA A C 1
ATOM 798 O O . ALA A 1 95 ? 29.272 -0.246 -33.665 1.00 53.12 95 ALA A O 1
ATOM 799 N N . THR A 1 96 ? 27.240 -0.371 -32.729 1.00 56.78 96 THR A N 1
ATOM 800 C CA . THR A 1 96 ? 27.237 1.001 -32.199 1.00 56.78 96 THR A CA 1
ATOM 801 C C . THR A 1 96 ? 27.366 1.074 -30.674 1.00 56.78 96 THR A C 1
ATOM 803 O O . THR A 1 96 ? 27.592 2.157 -30.141 1.00 56.78 96 THR A O 1
ATOM 806 N N . GLY A 1 97 ? 27.269 -0.057 -29.959 1.00 56.06 97 GLY A N 1
ATOM 807 C CA . GLY A 1 97 ? 27.472 -0.112 -28.503 1.00 56.06 97 GLY A CA 1
ATOM 808 C C . GLY A 1 97 ? 26.395 0.616 -27.685 1.00 56.06 97 GLY A C 1
ATOM 809 O O . GLY A 1 97 ? 26.661 1.069 -26.575 1.00 56.06 97 GLY A O 1
ATOM 810 N N . PHE A 1 98 ? 25.176 0.750 -28.220 1.00 61.88 98 PHE A N 1
ATOM 811 C CA . PHE A 1 98 ? 24.091 1.573 -27.657 1.00 61.88 98 PHE A CA 1
ATOM 812 C C . PHE A 1 98 ? 23.368 0.986 -26.424 1.00 61.88 98 PHE A C 1
ATOM 814 O O . PHE A 1 98 ? 22.248 1.397 -26.119 1.00 61.88 98 PHE A O 1
ATOM 821 N N . SER A 1 99 ? 23.985 0.072 -25.669 1.00 65.62 99 SER A N 1
ATOM 822 C CA . SER A 1 99 ? 23.331 -0.639 -24.553 1.00 65.62 99 SER A CA 1
ATOM 823 C C . SER A 1 99 ? 22.769 0.311 -23.487 1.00 65.62 99 SER A C 1
ATOM 825 O O . SER A 1 99 ? 21.611 0.199 -23.097 1.00 65.62 99 SER A O 1
ATOM 827 N N . ARG A 1 100 ? 23.532 1.335 -23.083 1.00 65.88 100 ARG A N 1
ATOM 828 C CA . ARG A 1 100 ? 23.109 2.302 -22.050 1.00 65.88 100 ARG A CA 1
ATOM 829 C C . ARG A 1 100 ? 21.838 3.076 -22.413 1.00 65.88 100 ARG A C 1
ATOM 831 O O . ARG A 1 100 ? 21.000 3.318 -21.550 1.00 65.88 100 ARG A O 1
ATOM 838 N N . LEU A 1 101 ? 21.711 3.508 -23.666 1.00 67.25 101 LEU A N 1
ATOM 839 C CA . LEU A 1 101 ? 20.559 4.303 -24.103 1.00 67.25 101 LEU A CA 1
ATOM 840 C C . LEU A 1 101 ? 19.307 3.435 -24.215 1.00 67.25 101 LEU A C 1
ATOM 842 O O . LEU A 1 101 ? 18.227 3.887 -23.848 1.00 67.25 101 LEU A O 1
ATOM 846 N N . ILE A 1 102 ? 19.473 2.174 -24.620 1.00 72.69 102 ILE A N 1
ATOM 847 C CA . ILE A 1 102 ? 18.403 1.174 -24.624 1.00 72.69 102 ILE A CA 1
ATOM 848 C C . ILE A 1 102 ? 17.852 0.970 -23.208 1.00 72.69 102 ILE A C 1
ATOM 850 O O . ILE A 1 102 ? 16.642 1.071 -23.018 1.00 72.69 102 ILE A O 1
ATOM 854 N N . TRP A 1 103 ? 18.719 0.790 -22.207 1.00 74.94 103 TRP A N 1
ATOM 855 C CA . TRP A 1 103 ? 18.290 0.646 -20.810 1.00 74.94 103 TRP A CA 1
ATOM 856 C C . TRP A 1 103 ? 17.547 1.879 -20.279 1.00 74.94 103 TRP A C 1
ATOM 858 O O . TRP A 1 103 ? 16.509 1.735 -19.636 1.00 74.94 103 TRP A O 1
ATOM 868 N N . LEU A 1 104 ? 18.011 3.090 -20.613 1.00 71.81 104 LEU A N 1
ATOM 869 C CA . LEU A 1 104 ? 17.339 4.338 -20.223 1.00 71.81 104 LEU A CA 1
ATOM 870 C C . LEU A 1 104 ? 15.933 4.459 -20.821 1.00 71.81 104 LEU A C 1
ATOM 872 O O . LEU A 1 104 ? 15.012 4.909 -20.139 1.00 71.81 104 LEU A O 1
ATOM 876 N N . ALA A 1 105 ? 15.750 4.062 -22.080 1.00 72.00 105 ALA A N 1
ATOM 877 C CA . ALA A 1 105 ? 14.427 4.086 -22.693 1.00 72.00 105 ALA A CA 1
ATOM 878 C C . ALA A 1 105 ? 13.512 2.978 -22.190 1.00 72.00 105 ALA A C 1
ATOM 880 O O . ALA A 1 105 ? 12.319 3.226 -22.046 1.00 72.00 105 ALA A O 1
ATOM 881 N N . LEU A 1 106 ? 14.045 1.790 -21.897 1.00 78.06 106 LEU A N 1
ATOM 882 C CA . LEU A 1 106 ? 13.274 0.713 -21.278 1.00 78.06 106 LEU A CA 1
ATOM 883 C C . LEU A 1 106 ? 12.743 1.140 -19.909 1.00 78.06 106 LEU A C 1
ATOM 885 O O . LEU A 1 106 ? 11.558 0.989 -19.642 1.00 78.06 106 LEU A O 1
ATOM 889 N N . ASP A 1 107 ? 13.587 1.746 -19.080 1.00 79.12 107 ASP A N 1
ATOM 890 C CA . ASP A 1 107 ? 13.197 2.300 -17.782 1.00 79.12 107 ASP A CA 1
ATOM 891 C C . ASP A 1 107 ? 12.135 3.395 -17.918 1.00 79.12 107 ASP A C 1
ATOM 893 O O . ASP A 1 107 ? 11.091 3.331 -17.273 1.00 79.12 107 ASP A O 1
ATOM 897 N N . ALA A 1 108 ? 12.336 4.355 -18.825 1.00 76.00 108 ALA A N 1
ATOM 898 C CA . ALA A 1 108 ? 11.344 5.392 -19.088 1.00 76.00 108 ALA A CA 1
ATOM 899 C C . ALA A 1 108 ? 10.015 4.813 -19.603 1.00 76.00 108 ALA A C 1
ATOM 901 O O . ALA A 1 108 ? 8.947 5.284 -19.211 1.00 76.00 108 ALA A O 1
ATOM 902 N N . TYR A 1 109 ? 10.071 3.794 -20.463 1.00 81.06 109 TYR A N 1
ATOM 903 C CA . TYR A 1 109 ? 8.895 3.102 -20.973 1.00 81.06 109 TYR A CA 1
ATOM 904 C C . TYR A 1 109 ? 8.156 2.371 -19.853 1.00 81.06 109 TYR A C 1
ATOM 906 O O . TYR A 1 109 ? 6.940 2.517 -19.742 1.00 81.06 109 TYR A O 1
ATOM 914 N N . ILE A 1 110 ? 8.865 1.613 -19.013 1.00 85.38 110 ILE A N 1
ATOM 915 C CA . ILE A 1 110 ? 8.250 0.871 -17.911 1.00 85.38 110 ILE A CA 1
ATOM 916 C C . ILE A 1 110 ? 7.617 1.838 -16.922 1.00 85.38 110 ILE A C 1
ATOM 918 O O . ILE A 1 110 ? 6.431 1.716 -16.636 1.00 85.38 110 ILE A O 1
ATOM 922 N N . MET A 1 111 ? 8.358 2.857 -16.484 1.00 83.69 111 MET A N 1
ATOM 923 C CA . MET A 1 111 ? 7.834 3.854 -15.555 1.00 83.69 111 MET A CA 1
ATOM 924 C C . MET A 1 111 ? 6.614 4.582 -16.117 1.00 83.69 111 MET A C 1
ATOM 926 O O . MET A 1 111 ? 5.699 4.864 -15.365 1.00 83.69 111 MET A O 1
ATOM 930 N N . LYS A 1 112 ? 6.563 4.863 -17.424 1.00 83.75 112 LYS A N 1
ATOM 931 C CA . LYS A 1 112 ? 5.411 5.534 -18.043 1.00 83.75 112 LYS A CA 1
ATOM 932 C C . LYS A 1 112 ? 4.183 4.630 -18.171 1.00 83.75 112 LYS A C 1
ATOM 934 O O . LYS A 1 112 ? 3.066 5.112 -18.030 1.00 83.75 112 LYS A O 1
ATOM 939 N N . ASN A 1 113 ? 4.372 3.359 -18.525 1.00 86.44 113 ASN A N 1
ATOM 940 C CA . ASN A 1 113 ? 3.262 2.468 -18.886 1.00 86.44 113 ASN A CA 1
ATOM 941 C C . ASN A 1 113 ? 2.815 1.549 -17.739 1.00 86.44 113 ASN A C 1
ATOM 943 O O . ASN A 1 113 ? 1.715 1.014 -17.801 1.00 86.44 113 ASN A O 1
ATOM 947 N N . TYR A 1 114 ? 3.644 1.369 -16.709 1.00 89.19 114 TYR A N 1
ATOM 948 C CA . TYR A 1 114 ? 3.397 0.459 -15.586 1.00 89.19 114 TYR A CA 1
ATOM 949 C C . TYR A 1 114 ? 3.445 1.172 -14.226 1.00 89.19 114 TYR A C 1
ATOM 951 O O . TYR A 1 114 ? 3.528 0.507 -13.197 1.00 89.19 114 TYR A O 1
ATOM 959 N N . GLU A 1 115 ? 3.382 2.510 -14.193 1.00 85.38 115 GLU A N 1
ATOM 960 C CA . GLU A 1 115 ? 3.421 3.300 -12.949 1.00 85.38 115 GLU A CA 1
ATOM 961 C C . GLU A 1 115 ? 2.376 2.834 -11.931 1.00 85.38 115 GLU A C 1
ATOM 963 O O . GLU A 1 115 ? 2.689 2.633 -10.760 1.00 85.38 115 GLU A O 1
ATOM 968 N N . GLU A 1 116 ? 1.143 2.616 -12.393 1.00 85.50 116 GLU A N 1
ATOM 969 C CA . GLU A 1 116 ? 0.027 2.180 -11.554 1.00 85.50 116 GLU A CA 1
ATOM 970 C C . GLU A 1 116 ? 0.291 0.795 -10.953 1.00 85.50 116 GLU A C 1
ATOM 972 O O . GLU A 1 116 ? 0.209 0.628 -9.738 1.00 85.50 116 GLU A O 1
ATOM 977 N N . VAL A 1 117 ? 0.733 -0.163 -11.776 1.00 89.12 117 VAL A N 1
ATOM 978 C CA . VAL A 1 117 ? 1.093 -1.525 -11.343 1.00 89.12 117 VAL A CA 1
ATOM 979 C C . VAL A 1 117 ? 2.231 -1.499 -10.319 1.00 89.12 117 VAL A C 1
ATOM 981 O O . VAL A 1 117 ? 2.187 -2.203 -9.307 1.00 89.12 117 VAL A O 1
ATOM 984 N N . ILE A 1 118 ? 3.249 -0.664 -10.552 1.00 87.50 118 ILE A N 1
ATOM 985 C CA . ILE A 1 118 ? 4.348 -0.445 -9.605 1.00 87.50 118 ILE A CA 1
ATOM 986 C C . ILE A 1 118 ? 3.793 0.119 -8.295 1.00 87.50 118 ILE A C 1
ATOM 988 O O . ILE A 1 118 ? 4.112 -0.395 -7.225 1.00 87.50 118 ILE A O 1
ATOM 992 N N . GLY A 1 119 ? 2.944 1.146 -8.361 1.00 82.44 119 GLY A N 1
ATOM 993 C CA . GLY A 1 119 ? 2.344 1.783 -7.193 1.00 82.44 119 GLY A CA 1
ATOM 994 C C . GLY A 1 119 ? 1.483 0.831 -6.360 1.00 82.44 119 GLY A C 1
ATOM 995 O O . GLY A 1 119 ? 1.562 0.845 -5.130 1.00 82.44 119 GLY A O 1
ATOM 996 N N . GLU A 1 120 ? 0.700 -0.031 -7.007 1.00 84.19 120 GLU A N 1
ATOM 997 C CA . GLU A 1 120 ? -0.078 -1.080 -6.344 1.00 84.19 120 GLU A CA 1
ATOM 998 C C . GLU A 1 120 ? 0.821 -2.106 -5.649 1.00 84.19 120 GLU A C 1
ATOM 1000 O O . GLU A 1 120 ? 0.611 -2.407 -4.469 1.00 84.19 120 GLU A O 1
ATOM 1005 N N . LYS A 1 121 ? 1.861 -2.602 -6.335 1.00 84.62 121 LYS A N 1
ATOM 1006 C CA . LYS A 1 121 ? 2.832 -3.528 -5.733 1.00 84.62 121 LYS A CA 1
ATOM 1007 C C . LYS A 1 121 ? 3.570 -2.884 -4.556 1.00 84.62 121 LYS A C 1
ATOM 1009 O O . LYS A 1 121 ? 3.687 -3.524 -3.515 1.00 84.62 121 LYS A O 1
ATOM 1014 N N . ILE A 1 122 ? 3.985 -1.618 -4.661 1.00 81.88 122 ILE A N 1
ATOM 1015 C CA . ILE A 1 122 ? 4.601 -0.867 -3.553 1.00 81.88 122 ILE A CA 1
ATOM 1016 C C . ILE A 1 122 ? 3.664 -0.811 -2.346 1.00 81.88 122 ILE A C 1
ATOM 1018 O O . ILE A 1 122 ? 4.073 -1.185 -1.251 1.00 81.88 122 ILE A O 1
ATOM 1022 N N . LYS A 1 123 ? 2.406 -0.389 -2.532 1.00 75.00 123 LYS A N 1
ATOM 1023 C CA . LYS A 1 123 ? 1.425 -0.277 -1.436 1.00 75.00 123 LYS A CA 1
ATOM 1024 C C . LYS A 1 123 ? 1.137 -1.619 -0.768 1.00 75.00 123 LYS A C 1
ATOM 1026 O O . LYS A 1 123 ? 0.902 -1.662 0.436 1.00 75.00 123 LYS A O 1
ATOM 1031 N N . LYS A 1 124 ? 1.153 -2.706 -1.542 1.00 77.06 124 LYS A N 1
ATOM 1032 C CA . LYS A 1 124 ? 0.970 -4.067 -1.031 1.00 77.06 124 LYS A CA 1
ATOM 1033 C C . LYS A 1 124 ? 2.187 -4.553 -0.241 1.00 77.06 124 LYS A C 1
ATOM 1035 O O . LYS A 1 124 ? 2.025 -5.167 0.809 1.00 77.06 124 LYS A O 1
ATOM 1040 N N . SER A 1 125 ? 3.392 -4.295 -0.746 1.00 71.81 125 SER A N 1
ATOM 1041 C CA . SER A 1 125 ? 4.645 -4.726 -0.118 1.00 71.81 125 SER A CA 1
ATOM 1042 C C . SER A 1 125 ? 5.032 -3.875 1.094 1.00 71.81 125 SER A C 1
ATOM 1044 O O . SER A 1 125 ? 5.638 -4.397 2.025 1.00 71.81 125 SER A O 1
ATOM 1046 N N . HIS A 1 126 ? 4.670 -2.591 1.098 1.00 66.94 126 HIS A N 1
ATOM 1047 C CA . HIS A 1 126 ? 5.022 -1.613 2.130 1.00 66.94 126 HIS A CA 1
ATOM 1048 C C . HIS A 1 126 ? 3.776 -0.801 2.510 1.00 66.94 126 HIS A C 1
ATOM 1050 O O . HIS A 1 126 ? 3.540 0.268 1.947 1.00 66.94 126 HIS A O 1
ATOM 1056 N N . PRO A 1 127 ? 2.927 -1.305 3.421 1.00 57.66 127 PRO A N 1
ATOM 1057 C CA . PRO A 1 127 ? 1.695 -0.617 3.791 1.00 57.66 127 PRO A CA 1
ATOM 1058 C C . PRO A 1 127 ? 1.982 0.741 4.460 1.00 57.66 127 PRO A C 1
ATOM 1060 O O . PRO A 1 127 ? 2.867 0.845 5.308 1.00 57.66 127 PRO A O 1
ATOM 1063 N N . THR A 1 128 ? 1.223 1.763 4.038 1.00 57.56 128 THR A N 1
ATOM 1064 C CA . THR A 1 128 ? 1.164 3.166 4.512 1.00 57.56 128 THR A CA 1
ATOM 1065 C C . THR A 1 128 ? 1.857 3.417 5.850 1.00 57.56 128 THR A C 1
ATOM 1067 O O . THR A 1 128 ? 1.351 2.975 6.861 1.00 57.56 128 THR A O 1
ATOM 1070 N N . ILE A 1 129 ? 2.961 4.153 5.917 1.00 55.22 129 ILE A N 1
ATOM 1071 C CA . ILE A 1 129 ? 3.674 4.391 7.185 1.00 55.22 129 ILE A CA 1
ATOM 1072 C C . ILE A 1 129 ? 3.078 5.616 7.895 1.00 55.22 129 ILE A C 1
ATOM 1074 O O . ILE A 1 129 ? 2.898 6.656 7.266 1.00 55.22 129 ILE A O 1
ATOM 1078 N N . ASP A 1 130 ? 2.765 5.518 9.189 1.00 49.72 130 ASP A N 1
ATOM 1079 C CA . ASP A 1 130 ? 2.292 6.663 9.972 1.00 49.72 130 ASP A CA 1
ATOM 1080 C C . ASP A 1 130 ? 3.410 7.669 10.303 1.00 49.72 130 ASP A C 1
ATOM 1082 O O . ASP A 1 130 ? 4.596 7.441 10.062 1.00 49.72 130 ASP A O 1
ATOM 1086 N N . ASN A 1 131 ? 3.045 8.808 10.898 1.00 46.97 131 ASN A N 1
ATOM 1087 C CA . ASN A 1 131 ? 3.996 9.853 11.305 1.00 46.97 131 ASN A CA 1
ATOM 1088 C C . ASN A 1 131 ? 5.025 9.392 12.363 1.00 46.97 131 ASN A C 1
ATOM 1090 O O . ASN A 1 131 ? 5.922 10.162 12.704 1.00 46.97 131 ASN A O 1
ATOM 1094 N N . THR A 1 132 ? 4.903 8.169 12.889 1.00 48.34 132 THR A N 1
ATOM 1095 C CA . THR A 1 132 ? 5.829 7.559 13.853 1.00 48.34 132 THR A CA 1
ATOM 1096 C C . THR A 1 132 ? 6.770 6.532 13.218 1.00 48.34 132 THR A C 1
ATOM 1098 O O . THR A 1 132 ? 7.641 6.007 13.908 1.00 48.34 132 THR A O 1
ATOM 1101 N N . GLY A 1 133 ? 6.646 6.271 11.910 1.00 48.75 133 GLY A N 1
ATOM 1102 C CA . GLY A 1 133 ? 7.451 5.265 11.215 1.00 48.75 133 GLY A CA 1
ATOM 1103 C C . GLY A 1 133 ? 6.865 3.851 11.283 1.00 48.75 133 GLY A C 1
ATOM 1104 O O . GLY A 1 133 ? 7.536 2.902 10.878 1.00 48.75 133 GLY A O 1
ATOM 1105 N N . THR A 1 134 ? 5.629 3.689 11.767 1.00 52.00 134 THR A N 1
ATOM 1106 C CA . THR A 1 134 ? 4.973 2.379 11.870 1.00 52.00 134 THR A CA 1
ATOM 1107 C C . THR A 1 134 ? 4.164 2.107 10.597 1.00 52.00 134 THR A C 1
ATOM 1109 O O . THR A 1 134 ? 3.282 2.905 10.274 1.00 52.00 134 THR A O 1
ATOM 1112 N N . PRO A 1 135 ? 4.411 1.006 9.858 1.00 58.12 135 PRO A N 1
ATOM 1113 C CA . PRO A 1 135 ? 3.561 0.611 8.734 1.00 58.12 135 PRO A CA 1
ATOM 1114 C C . PRO A 1 135 ? 2.138 0.411 9.251 1.00 58.12 135 PRO A C 1
ATOM 1116 O O . PRO A 1 135 ? 1.972 -0.358 10.180 1.00 58.12 135 PRO A O 1
ATOM 1119 N N . MET A 1 136 ? 1.142 1.095 8.698 1.00 71.31 136 MET A N 1
ATOM 1120 C CA . MET A 1 136 ? -0.286 1.004 9.001 1.00 71.31 136 MET A CA 1
ATOM 1121 C C . MET A 1 136 ? -0.896 -0.139 8.194 1.00 71.31 136 MET A C 1
ATOM 1123 O O . MET A 1 136 ? -1.250 -0.003 7.021 1.00 71.31 136 MET A O 1
ATOM 1127 N N . ARG A 1 137 ? -1.031 -1.287 8.841 1.00 83.69 137 ARG A N 1
ATOM 1128 C CA . ARG A 1 137 ? -1.556 -2.513 8.243 1.00 83.69 137 ARG A CA 1
ATOM 1129 C C . ARG A 1 137 ? -3.075 -2.612 8.316 1.00 83.69 137 ARG A C 1
ATOM 1131 O O . ARG A 1 137 ? -3.677 -3.231 7.440 1.00 83.69 137 ARG A O 1
ATOM 1138 N N . TYR A 1 138 ? -3.683 -2.024 9.345 1.00 87.19 138 TYR A N 1
ATOM 1139 C CA . TYR A 1 138 ? -5.094 -2.244 9.655 1.00 87.19 138 TYR A CA 1
ATOM 1140 C C . TYR A 1 138 ? -5.983 -1.019 9.392 1.00 87.19 138 TYR A C 1
ATOM 1142 O O . TYR A 1 138 ? -5.555 0.125 9.512 1.00 87.19 138 TYR A O 1
ATOM 1150 N N . THR A 1 139 ? -7.262 -1.251 9.107 1.00 91.25 139 THR A N 1
ATOM 1151 C CA . THR A 1 139 ? -8.336 -0.247 9.218 1.00 91.25 139 THR A CA 1
ATOM 1152 C C . THR A 1 139 ? -9.421 -0.782 10.131 1.00 91.25 139 THR A C 1
ATOM 1154 O O . THR A 1 139 ? -9.875 -1.910 9.943 1.00 91.25 139 THR A O 1
ATOM 1157 N N . LEU A 1 140 ? -9.889 0.034 11.075 1.00 93.94 140 LEU A N 1
ATOM 1158 C CA . LEU A 1 140 ? -11.120 -0.245 11.803 1.00 93.94 140 LEU A CA 1
ATOM 1159 C C . LEU A 1 140 ? -12.314 -0.108 10.857 1.00 93.94 140 LEU A C 1
ATOM 1161 O O . LEU A 1 140 ? -12.563 0.976 10.334 1.00 93.94 140 LEU A O 1
ATOM 1165 N N . LEU A 1 141 ? -13.071 -1.190 10.684 1.00 93.88 141 LEU A N 1
ATOM 1166 C CA . LEU A 1 141 ? -14.352 -1.158 9.979 1.00 93.88 141 LEU A CA 1
ATOM 1167 C C . LEU A 1 141 ? -15.514 -0.952 10.949 1.00 93.88 141 LEU A C 1
ATOM 1169 O O . LEU A 1 141 ? -16.399 -0.138 10.690 1.00 93.88 141 LEU A O 1
ATOM 1173 N N . LYS A 1 142 ? -15.528 -1.713 12.052 1.00 96.06 142 LYS A N 1
ATOM 1174 C CA . LYS A 1 142 ? -16.567 -1.642 13.086 1.00 96.06 142 LYS A CA 1
ATOM 1175 C C . LYS A 1 142 ? -16.017 -1.957 14.470 1.00 96.06 142 LYS A C 1
ATOM 1177 O O . LYS A 1 142 ? -15.146 -2.808 14.620 1.00 96.06 142 LYS A O 1
ATOM 1182 N N . ALA A 1 143 ? -16.584 -1.331 15.493 1.00 95.31 143 ALA A N 1
ATOM 1183 C CA . ALA A 1 143 ? -16.423 -1.727 16.885 1.00 95.31 143 ALA A CA 1
ATOM 1184 C C . ALA A 1 143 ? -17.670 -2.502 17.327 1.00 95.31 143 ALA A C 1
ATOM 1186 O O . ALA A 1 143 ? -18.789 -1.984 17.301 1.00 95.31 143 ALA A O 1
ATOM 1187 N N . VAL A 1 144 ? -17.480 -3.763 17.706 1.00 94.25 144 VAL A N 1
ATOM 1188 C CA . VAL A 1 144 ? -18.576 -4.652 18.092 1.00 94.25 144 VAL A CA 1
ATOM 1189 C C . VAL A 1 144 ? -18.919 -4.398 19.546 1.00 94.25 144 VAL A C 1
ATOM 1191 O O . VAL A 1 144 ? -18.056 -4.447 20.424 1.00 94.25 144 VAL A O 1
ATOM 1194 N N . THR A 1 145 ? -20.191 -4.138 19.806 1.00 93.12 145 THR A N 1
ATOM 1195 C CA . THR A 1 145 ? -20.704 -3.823 21.136 1.00 93.12 145 THR A CA 1
ATOM 1196 C C . THR A 1 145 ? -21.699 -4.872 21.605 1.00 93.12 145 THR A C 1
ATOM 1198 O O . THR A 1 145 ? -22.397 -5.491 20.805 1.00 93.12 145 THR A O 1
ATOM 1201 N N . THR A 1 146 ? -21.779 -5.074 22.915 1.00 89.50 146 THR A N 1
ATOM 1202 C CA . THR A 1 146 ? -22.856 -5.846 23.542 1.00 89.50 146 THR A CA 1
ATOM 1203 C C . THR A 1 146 ? -23.623 -4.958 24.511 1.00 89.50 146 THR A C 1
ATOM 1205 O O . THR A 1 146 ? -23.163 -3.874 24.868 1.00 89.50 146 THR A O 1
ATOM 1208 N N . THR A 1 147 ? -24.794 -5.403 24.944 1.00 84.12 147 THR A N 1
ATOM 1209 C CA . THR A 1 147 ? -25.534 -4.784 26.043 1.00 84.12 147 THR A CA 1
ATOM 1210 C C . THR A 1 147 ? -25.224 -5.515 27.337 1.00 84.12 147 THR A C 1
ATOM 1212 O O . THR A 1 147 ? -25.332 -6.737 27.400 1.00 84.12 147 THR A O 1
ATOM 1215 N N . MET A 1 148 ? -24.869 -4.768 28.378 1.00 76.62 148 MET A N 1
ATOM 1216 C CA . MET A 1 148 ? -24.607 -5.322 29.703 1.00 76.62 148 MET A CA 1
ATOM 1217 C C . MET A 1 148 ? -25.312 -4.472 30.756 1.00 76.62 148 MET A C 1
ATOM 1219 O O . MET A 1 148 ? -25.164 -3.248 30.773 1.00 76.62 148 MET A O 1
ATOM 1223 N N . GLU A 1 149 ? -26.079 -5.107 31.638 1.00 73.69 149 GLU A N 1
ATOM 1224 C CA . GLU A 1 149 ? -26.612 -4.433 32.820 1.00 73.69 149 GLU A CA 1
ATOM 1225 C C . GLU A 1 149 ? -25.504 -4.270 33.861 1.00 73.69 149 GLU A C 1
ATOM 1227 O O . GLU A 1 149 ? -24.818 -5.219 34.240 1.00 73.69 149 GLU A O 1
ATOM 1232 N N . THR A 1 150 ? -25.303 -3.037 34.317 1.00 64.69 150 THR A N 1
ATOM 1233 C CA . THR A 1 150 ? -24.415 -2.758 35.448 1.00 64.69 150 THR A CA 1
ATOM 1234 C C . THR A 1 150 ? -25.092 -3.145 36.764 1.00 64.69 150 THR A C 1
ATOM 1236 O O . THR A 1 150 ? -26.320 -3.160 36.854 1.00 64.69 150 THR A O 1
ATOM 1239 N N . LYS A 1 151 ? -24.299 -3.360 37.826 1.00 61.94 151 LYS A N 1
ATOM 1240 C CA . LYS A 1 151 ? -24.787 -3.688 39.185 1.00 61.94 151 LYS A CA 1
ATOM 1241 C C . LYS A 1 151 ? -25.848 -2.698 39.725 1.00 61.94 151 LYS A C 1
ATOM 1243 O O . LYS A 1 151 ? -26.623 -3.064 40.598 1.00 61.94 151 LYS A O 1
ATOM 1248 N N . ASN A 1 152 ? -25.922 -1.476 39.183 1.00 69.31 152 ASN A N 1
ATOM 1249 C CA . ASN A 1 152 ? -26.881 -0.431 39.572 1.00 69.31 152 ASN A CA 1
ATOM 1250 C C . ASN A 1 152 ? -28.100 -0.316 38.629 1.00 69.31 152 ASN A C 1
ATOM 1252 O O . ASN A 1 152 ? -28.772 0.715 38.629 1.00 69.31 152 ASN A O 1
ATOM 1256 N N . GLY A 1 153 ? -28.353 -1.310 37.770 1.00 62.62 153 GLY A N 1
ATOM 1257 C CA . GLY A 1 153 ? -29.492 -1.322 36.841 1.00 62.62 153 GLY A CA 1
ATOM 1258 C C . GLY A 1 153 ? -29.366 -0.361 35.652 1.00 62.62 153 GLY A C 1
ATOM 1259 O O . GLY A 1 153 ? -30.315 -0.188 34.893 1.00 62.62 153 GLY A O 1
ATOM 1260 N N . LYS A 1 154 ? -28.205 0.283 35.456 1.00 65.31 154 LYS A N 1
ATOM 1261 C CA . LYS A 1 154 ? -27.937 1.069 34.242 1.00 65.31 154 LYS A CA 1
ATOM 1262 C C . LYS A 1 154 ? -27.451 0.142 33.136 1.00 65.31 154 LYS A C 1
ATOM 1264 O O . LYS A 1 154 ? -26.476 -0.582 33.339 1.00 65.31 154 LYS A O 1
ATOM 1269 N N . GLN A 1 155 ? -28.086 0.203 31.972 1.00 72.50 155 GLN A N 1
ATOM 1270 C CA . GLN A 1 155 ? -27.642 -0.517 30.783 1.00 72.50 155 GLN A CA 1
ATOM 1271 C C . GLN A 1 155 ? -26.439 0.205 30.162 1.00 72.50 155 GLN A C 1
ATOM 1273 O O . GLN A 1 155 ? -26.509 1.393 29.845 1.00 72.50 155 GLN A O 1
ATOM 1278 N N . GLY A 1 156 ? -25.320 -0.504 30.034 1.00 72.00 156 GLY A N 1
ATOM 1279 C CA . GLY A 1 156 ? -24.126 -0.048 29.332 1.00 72.00 156 GLY A CA 1
ATOM 1280 C C . GLY A 1 156 ? -23.976 -0.733 27.975 1.00 72.00 156 GLY A C 1
ATOM 1281 O O . GLY A 1 156 ? -24.513 -1.820 27.751 1.00 72.00 156 GLY A O 1
ATOM 1282 N N . THR A 1 157 ? -23.193 -0.111 27.092 1.00 81.25 157 THR A N 1
ATOM 1283 C CA . THR A 1 157 ? -22.887 -0.626 25.747 1.00 81.25 157 THR A CA 1
ATOM 1284 C C . THR A 1 157 ? -21.380 -0.881 25.604 1.00 81.25 157 THR A C 1
ATOM 1286 O O . THR A 1 157 ? -20.688 -0.126 24.916 1.00 81.25 157 THR A O 1
ATOM 1289 N N . PRO A 1 158 ? -20.806 -1.864 26.327 1.00 86.12 158 PRO A N 1
ATOM 1290 C CA . PRO A 1 158 ? -19.379 -2.145 26.236 1.00 86.12 158 PRO A CA 1
ATOM 1291 C C . PRO A 1 158 ? -18.982 -2.665 24.850 1.00 86.12 158 PRO A C 1
ATOM 1293 O O . PRO A 1 158 ? -19.674 -3.485 24.244 1.00 86.12 158 PRO A O 1
ATOM 1296 N N . VAL A 1 159 ? -17.814 -2.221 24.380 1.00 89.50 159 VAL A N 1
ATOM 1297 C CA . VAL A 1 159 ? -17.134 -2.798 23.214 1.00 89.50 159 VAL A CA 1
ATOM 1298 C C . VAL A 1 159 ? -16.532 -4.142 23.619 1.00 89.50 159 VAL A C 1
ATOM 1300 O O . VAL A 1 159 ? -15.812 -4.212 24.616 1.00 89.50 159 VAL A O 1
ATOM 1303 N N . VAL A 1 160 ? -16.814 -5.192 22.852 1.00 90.44 160 VAL A N 1
ATOM 1304 C CA . VAL A 1 160 ? -16.301 -6.557 23.074 1.00 90.44 160 VAL A CA 1
ATOM 1305 C C . VAL A 1 160 ? -15.156 -6.917 22.129 1.00 90.44 160 VAL A C 1
ATOM 1307 O O . VAL A 1 160 ? -14.315 -7.741 22.473 1.00 90.44 160 VAL A O 1
ATOM 1310 N N . GLY A 1 161 ? -15.070 -6.256 20.977 1.00 92.94 161 GLY A N 1
ATOM 1311 C CA . GLY A 1 161 ? -14.018 -6.476 19.993 1.00 92.94 161 GLY A CA 1
ATOM 1312 C C . GLY A 1 161 ? -14.138 -5.525 18.810 1.00 92.94 161 GLY A C 1
ATOM 1313 O O . GLY A 1 161 ? -14.989 -4.632 18.793 1.00 92.94 161 GLY A O 1
ATOM 1314 N N . TYR A 1 162 ? -13.276 -5.715 17.823 1.00 96.31 162 TYR A N 1
ATOM 1315 C CA . TYR A 1 162 ? -13.150 -4.844 16.661 1.00 96.31 162 TYR A CA 1
ATOM 1316 C C . TYR A 1 162 ? -13.081 -5.679 15.389 1.00 96.31 162 TYR A C 1
ATOM 1318 O O . TYR A 1 162 ? -12.431 -6.718 15.362 1.00 96.31 162 TYR A O 1
ATOM 1326 N N . ILE A 1 163 ? -13.733 -5.204 14.334 1.00 95.81 163 ILE A N 1
ATOM 1327 C CA . ILE A 1 163 ? -13.600 -5.746 12.985 1.00 95.81 163 ILE A CA 1
ATOM 1328 C C . ILE A 1 163 ? -12.535 -4.921 12.279 1.00 95.81 163 ILE A C 1
ATOM 1330 O O . ILE A 1 163 ? -12.749 -3.729 12.020 1.00 95.81 163 ILE A O 1
ATOM 1334 N N . LEU A 1 164 ? -11.397 -5.545 11.988 1.00 94.44 164 LEU A N 1
ATOM 1335 C CA . LEU A 1 164 ? -10.289 -4.910 11.286 1.00 94.44 164 LEU A CA 1
ATOM 1336 C C . LEU A 1 164 ? -10.154 -5.486 9.877 1.00 94.44 164 LEU A C 1
ATOM 1338 O O . LEU A 1 164 ? -10.273 -6.693 9.673 1.00 94.44 164 LEU A O 1
ATOM 1342 N N . LYS A 1 165 ? -9.867 -4.613 8.911 1.00 91.31 165 LYS A N 1
ATOM 1343 C CA . LYS A 1 165 ? -9.381 -5.006 7.587 1.00 91.31 165 LYS A CA 1
ATOM 1344 C C . LYS A 1 165 ? -7.860 -4.980 7.590 1.00 91.31 165 LYS A C 1
ATOM 1346 O O . LYS A 1 165 ? -7.286 -3.940 7.900 1.00 91.31 165 LYS A O 1
ATOM 1351 N N . ASP A 1 166 ? -7.232 -6.088 7.222 1.00 87.00 166 ASP A N 1
ATOM 1352 C CA . ASP A 1 166 ? -5.792 -6.186 6.994 1.00 87.00 166 ASP A CA 1
ATOM 1353 C C . ASP A 1 166 ? -5.497 -5.926 5.512 1.00 87.00 166 ASP A C 1
ATOM 1355 O O . ASP A 1 166 ? -5.925 -6.678 4.635 1.00 87.00 166 ASP A O 1
ATOM 1359 N N . PHE A 1 167 ? -4.768 -4.855 5.204 1.00 77.06 167 PHE A N 1
ATOM 1360 C CA . PHE A 1 167 ? -4.439 -4.525 3.815 1.00 77.06 167 PHE A CA 1
ATOM 1361 C C . PHE A 1 167 ? -3.382 -5.433 3.192 1.00 77.06 167 PHE A C 1
ATOM 1363 O O . PHE A 1 167 ? -3.325 -5.526 1.968 1.00 77.06 167 PHE A O 1
ATOM 1370 N N . VAL A 1 168 ? -2.556 -6.100 4.000 1.00 68.75 168 VAL A N 1
ATOM 1371 C CA . VAL A 1 168 ? -1.494 -6.978 3.489 1.00 68.75 168 VAL A CA 1
ATOM 1372 C C . VAL A 1 168 ? -2.094 -8.281 2.976 1.00 68.75 168 VAL A C 1
ATOM 1374 O O . VAL A 1 168 ? -1.761 -8.744 1.886 1.00 68.75 168 VAL A O 1
ATOM 1377 N N . THR A 1 169 ? -2.993 -8.873 3.759 1.00 76.75 169 THR A N 1
ATOM 1378 C CA . THR A 1 169 ? -3.637 -10.152 3.427 1.00 76.75 169 THR A CA 1
ATOM 1379 C C . THR A 1 169 ? -4.966 -9.974 2.691 1.00 76.75 169 THR A C 1
ATOM 1381 O O . THR A 1 169 ? -5.452 -10.918 2.073 1.00 76.75 169 THR A O 1
ATOM 1384 N N . GLY A 1 170 ? -5.554 -8.774 2.727 1.00 75.44 170 GLY A N 1
ATOM 1385 C CA . GLY A 1 170 ? -6.874 -8.481 2.169 1.00 75.44 170 GLY A CA 1
ATOM 1386 C C . GLY A 1 170 ? -8.034 -9.034 3.001 1.00 75.44 170 GLY A C 1
ATOM 1387 O O . GLY A 1 170 ? -9.184 -8.925 2.574 1.00 75.44 170 GLY A O 1
ATOM 1388 N N . THR A 1 171 ? -7.761 -9.626 4.167 1.00 85.69 171 THR A N 1
ATOM 1389 C CA . THR A 1 171 ? -8.780 -10.257 5.009 1.00 85.69 171 THR A CA 1
ATOM 1390 C C . THR A 1 171 ? -9.476 -9.245 5.912 1.00 85.69 171 THR A C 1
ATOM 1392 O O . THR A 1 171 ? -8.974 -8.157 6.204 1.00 85.69 171 THR A O 1
ATOM 1395 N N . THR A 1 172 ? -10.682 -9.605 6.339 1.00 91.19 172 THR A N 1
ATOM 1396 C CA . THR A 1 172 ? -11.422 -8.903 7.386 1.00 91.19 172 THR A CA 1
ATOM 1397 C C . THR A 1 172 ? -11.647 -9.883 8.523 1.00 91.19 172 THR A C 1
ATOM 1399 O O . THR A 1 172 ? -12.142 -10.981 8.286 1.00 91.19 172 THR A O 1
ATOM 1402 N N . GLU A 1 173 ? -11.262 -9.503 9.737 1.00 92.19 173 GLU A N 1
ATOM 1403 C CA . GLU A 1 173 ? -11.325 -10.373 10.910 1.00 92.19 173 GLU A CA 1
ATOM 1404 C C . GLU A 1 173 ? -11.924 -9.641 12.112 1.00 92.19 173 GLU A C 1
ATOM 1406 O O . GLU A 1 173 ? -11.658 -8.457 12.346 1.00 92.19 173 GLU A O 1
ATOM 1411 N N . PHE A 1 174 ? -12.743 -10.361 12.879 1.00 94.38 174 PHE A N 1
ATOM 1412 C CA . PHE A 1 174 ? -13.132 -9.946 14.218 1.00 94.38 174 PHE A CA 1
ATOM 1413 C C . PHE A 1 174 ? -12.039 -10.332 15.209 1.00 94.38 174 PHE A C 1
ATOM 1415 O O . PHE A 1 174 ? -11.590 -11.474 15.246 1.00 94.38 174 PHE A O 1
ATOM 1422 N N . LEU A 1 175 ? -11.646 -9.367 16.031 1.00 94.44 175 LEU A N 1
ATOM 1423 C CA . LEU A 1 175 ? -10.591 -9.507 17.018 1.00 94.44 175 LEU A CA 1
ATOM 1424 C C . LEU A 1 175 ? -11.089 -9.040 18.376 1.00 94.44 175 LEU A C 1
ATOM 1426 O O . LEU A 1 175 ? -11.690 -7.967 18.507 1.00 94.44 175 LEU A O 1
ATOM 1430 N N . GLU A 1 176 ? -10.775 -9.811 19.412 1.00 92.75 176 GLU A N 1
ATOM 1431 C CA . GLU A 1 176 ? -10.990 -9.373 20.786 1.00 92.75 176 GLU A CA 1
ATOM 1432 C C . GLU A 1 176 ? -10.147 -8.127 21.095 1.00 92.75 176 GLU A C 1
ATOM 1434 O O . GLU A 1 176 ? -9.105 -7.877 20.482 1.00 92.75 176 GLU A O 1
ATOM 1439 N N . ARG A 1 177 ? -10.582 -7.319 22.069 1.00 91.44 177 ARG A N 1
ATOM 1440 C CA . ARG A 1 177 ? -9.975 -6.005 22.362 1.00 91.44 177 ARG A CA 1
ATOM 1441 C C . ARG A 1 177 ? -8.458 -6.035 22.516 1.00 91.44 177 ARG A C 1
ATOM 1443 O O . ARG A 1 177 ? -7.774 -5.201 21.924 1.00 91.44 177 ARG A O 1
ATOM 1450 N N . LYS A 1 178 ? -7.938 -6.965 23.322 1.00 90.25 178 LYS A N 1
ATOM 1451 C CA . LYS A 1 178 ? -6.500 -7.079 23.600 1.00 90.25 178 LYS A CA 1
ATOM 1452 C C . LYS A 1 178 ? -5.720 -7.491 22.355 1.00 90.25 178 LYS A C 1
ATOM 1454 O O . LYS A 1 178 ? -4.652 -6.942 22.095 1.00 90.25 178 LYS A O 1
ATOM 1459 N N . GLU A 1 179 ? -6.259 -8.419 21.569 1.00 91.69 179 GLU A N 1
ATOM 1460 C CA . GLU A 1 179 ? -5.636 -8.845 20.317 1.00 91.69 179 GLU A CA 1
ATOM 1461 C C . GLU A 1 179 ? -5.601 -7.698 19.301 1.00 91.69 179 GLU A C 1
ATOM 1463 O O . GLU A 1 179 ? -4.538 -7.388 18.763 1.00 91.69 179 GLU A O 1
ATOM 1468 N N . ALA A 1 180 ? -6.729 -7.010 19.111 1.00 93.69 180 ALA A N 1
ATOM 1469 C CA . ALA A 1 180 ? -6.826 -5.846 18.238 1.00 93.69 180 ALA A CA 1
ATOM 1470 C C . ALA A 1 180 ? -5.855 -4.735 18.665 1.00 93.69 180 ALA A C 1
ATOM 1472 O O . ALA A 1 180 ? -5.139 -4.183 17.832 1.00 93.69 180 ALA A O 1
ATOM 1473 N N . TYR A 1 181 ? -5.774 -4.445 19.968 1.00 93.06 181 TYR A N 1
ATOM 1474 C CA . TYR A 1 181 ? -4.804 -3.504 20.525 1.00 93.06 181 TYR A CA 1
ATOM 1475 C C . TYR A 1 181 ? -3.367 -3.902 20.187 1.00 93.06 181 TYR A C 1
ATOM 1477 O O . TYR A 1 181 ? -2.615 -3.066 19.697 1.00 93.06 181 TYR A O 1
ATOM 1485 N N . ASN A 1 182 ? -2.984 -5.162 20.412 1.00 88.00 182 ASN A N 1
ATOM 1486 C CA . ASN A 1 182 ? -1.630 -5.634 20.125 1.00 88.00 182 ASN A CA 1
ATOM 1487 C C . ASN A 1 182 ? -1.313 -5.530 18.629 1.00 88.00 182 ASN A C 1
ATOM 1489 O O . ASN A 1 182 ? -0.269 -4.997 18.265 1.00 88.00 182 ASN A O 1
ATOM 1493 N N . LYS A 1 183 ? -2.235 -5.960 17.759 1.00 88.81 183 LYS A N 1
ATOM 1494 C CA . LYS A 1 183 ? -2.080 -5.871 16.301 1.00 88.81 183 LYS A CA 1
ATOM 1495 C C . LYS A 1 183 ? -1.920 -4.422 15.830 1.00 88.81 183 LYS A C 1
ATOM 1497 O O . LYS A 1 183 ? -0.955 -4.126 15.130 1.00 88.81 183 LYS A O 1
ATOM 1502 N N . VAL A 1 184 ? -2.796 -3.510 16.256 1.00 88.56 184 VAL A N 1
ATOM 1503 C CA . VAL A 1 184 ? -2.722 -2.085 15.880 1.00 88.56 184 VAL A CA 1
ATOM 1504 C C . VAL A 1 184 ? -1.502 -1.397 16.495 1.00 88.56 184 VAL A C 1
ATOM 1506 O O . VAL A 1 184 ? -0.892 -0.546 15.860 1.00 88.56 184 VAL A O 1
ATOM 1509 N N . LYS A 1 185 ? -1.092 -1.770 17.710 1.00 85.06 185 LYS A N 1
ATOM 1510 C CA . LYS A 1 185 ? 0.107 -1.208 18.342 1.00 85.06 185 LYS A CA 1
ATOM 1511 C C . LYS A 1 185 ? 1.397 -1.650 17.652 1.00 85.06 185 LYS A C 1
ATOM 1513 O O . LYS A 1 185 ? 2.333 -0.864 17.575 1.00 85.06 185 LYS A O 1
ATOM 1518 N N . THR A 1 186 ? 1.463 -2.896 17.186 1.00 80.19 186 THR A N 1
ATOM 1519 C CA . THR A 1 186 ? 2.645 -3.442 16.505 1.00 80.19 186 THR A CA 1
ATOM 1520 C C . THR A 1 186 ? 2.717 -3.021 15.040 1.00 80.19 186 THR A C 1
ATOM 1522 O O . THR A 1 186 ? 3.805 -2.748 14.544 1.00 80.19 186 THR A O 1
ATOM 1525 N N . TYR A 1 187 ? 1.579 -2.988 14.346 1.00 80.56 187 TYR A N 1
ATOM 1526 C CA . TYR A 1 187 ? 1.516 -2.823 12.892 1.00 80.56 187 TYR A CA 1
ATOM 1527 C C . TYR A 1 187 ? 0.636 -1.651 12.452 1.00 80.56 187 TYR A C 1
ATOM 1529 O O . TYR A 1 187 ? 0.121 -1.694 11.344 1.00 80.56 187 TYR A O 1
ATOM 1537 N N . GLY A 1 188 ? 0.369 -0.668 13.309 1.00 81.19 188 GLY A N 1
ATOM 1538 C CA . GLY A 1 188 ? -0.383 0.544 12.972 1.00 81.19 188 GLY A CA 1
ATOM 1539 C C . GLY A 1 188 ? -1.821 0.337 12.464 1.00 81.19 188 GLY A C 1
ATOM 1540 O O . GLY A 1 188 ? -2.280 -0.765 12.148 1.00 81.19 188 GLY A O 1
ATOM 1541 N N . ALA A 1 189 ? -2.560 1.438 12.351 1.00 84.31 189 ALA A N 1
ATOM 1542 C CA . ALA A 1 189 ? -3.836 1.463 11.647 1.00 84.31 189 ALA A CA 1
ATOM 1543 C C . ALA A 1 189 ? -4.108 2.831 11.014 1.00 84.31 189 ALA A C 1
ATOM 1545 O O . ALA A 1 189 ? -3.619 3.853 11.488 1.00 84.31 189 ALA A O 1
ATOM 1546 N N . THR A 1 190 ? -4.904 2.845 9.945 1.00 84.25 190 THR A N 1
ATOM 1547 C CA . THR A 1 190 ? -5.144 4.047 9.133 1.00 84.25 190 THR A CA 1
ATOM 1548 C C . THR A 1 190 ? -6.108 5.047 9.752 1.00 84.25 190 THR A C 1
ATOM 1550 O O . THR A 1 190 ? -6.061 6.219 9.398 1.00 84.25 190 THR A O 1
ATOM 1553 N N . ASN A 1 191 ? -7.000 4.593 10.633 1.00 85.75 191 ASN A N 1
ATOM 1554 C CA . ASN A 1 191 ? -8.079 5.414 11.186 1.00 85.75 191 ASN A CA 1
ATOM 1555 C C . ASN A 1 191 ? -8.245 5.285 12.703 1.00 85.75 191 ASN A C 1
ATOM 1557 O O . ASN A 1 191 ? -9.176 5.855 13.268 1.00 85.75 191 ASN A O 1
ATOM 1561 N N . VAL A 1 192 ? -7.360 4.545 13.379 1.00 89.12 192 VAL A N 1
ATOM 1562 C CA . VAL A 1 192 ? -7.385 4.375 14.834 1.00 89.12 192 VAL A CA 1
ATOM 1563 C C . VAL A 1 192 ? -5.982 4.303 15.430 1.00 89.12 192 VAL A C 1
ATOM 1565 O O . VAL A 1 192 ? -5.036 3.859 14.790 1.00 89.12 192 VAL A O 1
ATOM 1568 N N . GLU A 1 193 ? -5.867 4.688 16.696 1.00 89.62 193 GLU A N 1
ATOM 1569 C CA . GLU A 1 193 ? -4.696 4.501 17.552 1.00 89.62 193 GLU A CA 1
ATOM 1570 C C . GLU A 1 193 ? -4.995 3.482 18.666 1.00 89.62 193 GLU A C 1
ATOM 1572 O O . GLU A 1 193 ? -6.112 3.415 19.193 1.00 89.62 193 GLU A O 1
ATOM 1577 N N . ALA A 1 194 ? -3.992 2.683 19.040 1.00 90.38 194 ALA A N 1
ATOM 1578 C CA . ALA A 1 194 ? -4.100 1.699 20.116 1.00 90.38 194 ALA A CA 1
ATOM 1579 C C . ALA A 1 194 ? -3.749 2.325 21.473 1.00 90.38 194 ALA A C 1
ATOM 1581 O O . ALA A 1 194 ? -2.600 2.690 21.729 1.00 90.38 194 ALA A O 1
ATOM 1582 N N . LEU A 1 195 ? -4.726 2.393 22.379 1.00 89.75 195 LEU A N 1
ATOM 1583 C CA . LEU A 1 195 ? -4.569 2.979 23.708 1.00 89.75 195 LEU A CA 1
ATOM 1584 C C . LEU A 1 195 ? -4.934 1.988 24.815 1.00 89.75 195 LEU A C 1
ATOM 1586 O O . LEU A 1 195 ? -5.692 1.036 24.641 1.00 89.75 195 LEU A O 1
ATOM 1590 N N . SER A 1 196 ? -4.367 2.228 25.992 1.00 90.00 196 SER A N 1
ATOM 1591 C CA . SER A 1 196 ? -4.669 1.470 27.203 1.00 90.00 196 SER A CA 1
ATOM 1592 C C . SER A 1 196 ? -4.855 2.426 28.368 1.00 90.00 196 SER A C 1
ATOM 1594 O O . SER A 1 196 ? -4.121 3.409 28.473 1.00 90.00 196 SER A O 1
ATOM 1596 N N . ARG A 1 197 ? -5.789 2.123 29.269 1.00 84.94 197 ARG A N 1
ATOM 1597 C CA . ARG A 1 197 ? -5.934 2.838 30.545 1.00 84.94 197 ARG A CA 1
ATOM 1598 C C . ARG A 1 197 ? -5.928 1.858 31.707 1.00 84.94 197 ARG A C 1
ATOM 1600 O O . ARG A 1 197 ? -6.464 0.759 31.579 1.00 84.94 197 ARG A O 1
ATOM 1607 N N . ASN A 1 198 ? -5.353 2.275 32.828 1.00 81.94 198 ASN A N 1
ATOM 1608 C CA . ASN A 1 198 ? -5.446 1.521 34.073 1.00 81.94 198 ASN A CA 1
ATOM 1609 C C . ASN A 1 198 ? -6.865 1.660 34.635 1.00 81.94 198 ASN A C 1
ATOM 1611 O O . ASN A 1 198 ? -7.466 2.735 34.542 1.00 81.94 198 ASN A O 1
ATOM 1615 N N . VAL A 1 199 ? -7.389 0.585 35.211 1.00 76.12 199 VAL A N 1
ATOM 1616 C CA . VAL A 1 199 ? -8.649 0.593 35.960 1.00 76.12 199 VAL A CA 1
ATOM 1617 C C . VAL A 1 199 ? -8.325 0.455 37.439 1.00 76.12 199 VAL A C 1
ATOM 1619 O O . VAL A 1 199 ? -7.440 -0.305 37.819 1.00 76.12 199 VAL A O 1
ATOM 1622 N N . SER A 1 200 ? -9.019 1.222 38.277 1.00 61.22 200 SER A N 1
ATOM 1623 C CA . SER A 1 200 ? -8.807 1.238 39.729 1.00 61.22 200 SER A CA 1
ATOM 1624 C C . SER A 1 200 ? -9.289 -0.034 40.431 1.00 61.22 200 SER A C 1
ATOM 1626 O O . SER A 1 200 ? -8.892 -0.282 41.565 1.00 61.22 200 SER A O 1
ATOM 1628 N N . CYS A 1 201 ? -10.136 -0.830 39.774 1.00 58.75 201 CYS A N 1
ATOM 1629 C CA . CYS A 1 201 ? -10.703 -2.065 40.302 1.00 58.75 201 CYS A CA 1
ATOM 1630 C C . CYS A 1 201 ? -10.543 -3.181 39.258 1.00 58.75 201 CYS A C 1
ATOM 1632 O O . CYS A 1 201 ? -10.962 -3.017 38.113 1.00 58.75 201 CYS A O 1
ATOM 1634 N N . GLU A 1 202 ? -9.940 -4.312 39.639 1.00 53.03 202 GLU A N 1
ATOM 1635 C CA . GLU A 1 202 ? -9.742 -5.467 38.742 1.00 53.03 202 GLU A CA 1
ATOM 1636 C C . GLU A 1 202 ? -11.069 -6.060 38.246 1.00 53.03 202 GLU A C 1
ATOM 1638 O O . GLU A 1 202 ? -11.141 -6.515 37.110 1.00 53.03 202 GLU A O 1
ATOM 1643 N N . GLU A 1 203 ? -12.142 -5.958 39.040 1.00 54.38 203 GLU A N 1
ATOM 1644 C CA . GLU A 1 203 ? -13.506 -6.355 38.648 1.00 54.38 203 GLU A CA 1
ATOM 1645 C C . GLU A 1 203 ? -14.063 -5.553 37.456 1.00 54.38 203 GLU A C 1
ATOM 1647 O O . GLU A 1 203 ? -14.942 -6.039 36.747 1.00 54.38 203 GLU A O 1
ATOM 1652 N N . ASP A 1 204 ? -13.538 -4.348 37.210 1.00 53.56 204 ASP A N 1
ATOM 1653 C CA . ASP A 1 204 ? -13.915 -3.487 36.082 1.00 53.56 204 ASP A CA 1
ATOM 1654 C C . ASP A 1 204 ? -12.969 -3.655 34.878 1.00 53.56 204 ASP A C 1
ATOM 1656 O O . ASP A 1 204 ? -13.112 -2.948 33.875 1.00 53.56 204 ASP A O 1
ATOM 1660 N N . SER A 1 205 ? -11.978 -4.555 34.969 1.00 55.25 205 SER A N 1
ATOM 1661 C CA . SER A 1 205 ? -11.046 -4.885 33.888 1.00 55.25 205 SER A CA 1
ATOM 1662 C C . SER A 1 205 ? -11.562 -6.091 33.097 1.00 55.25 205 SER A C 1
ATOM 1664 O O . SER A 1 205 ? -11.340 -7.237 33.484 1.00 55.25 205 SER A O 1
ATOM 1666 N N . PRO A 1 206 ? -12.209 -5.868 31.944 1.00 60.81 206 PRO A N 1
ATOM 1667 C CA . PRO A 1 206 ? -12.598 -6.949 31.051 1.00 60.81 206 PRO A CA 1
ATOM 1668 C C . PRO A 1 206 ? -11.438 -7.807 30.517 1.00 60.81 206 PRO A C 1
ATOM 1670 O O . PRO A 1 206 ? -11.696 -8.887 29.998 1.00 60.81 206 PRO A O 1
ATOM 1673 N N . ASP A 1 207 ? -10.194 -7.319 30.593 1.00 61.97 207 ASP A N 1
ATOM 1674 C CA . ASP A 1 207 ? -9.023 -7.912 29.932 1.00 61.97 207 ASP A CA 1
ATOM 1675 C C . ASP A 1 207 ? -8.013 -8.528 30.938 1.00 61.97 207 ASP A C 1
ATOM 1677 O O . ASP A 1 207 ? -6.845 -8.741 30.607 1.00 61.97 207 ASP A O 1
ATOM 1681 N N . SER A 1 208 ? -8.475 -8.823 32.164 1.00 57.59 208 SER A N 1
ATOM 1682 C CA . SER A 1 208 ? -7.804 -9.655 33.190 1.00 57.59 208 SER A CA 1
ATOM 1683 C C . SER A 1 208 ? -6.499 -9.117 33.812 1.00 57.59 208 SER A C 1
ATOM 1685 O O . SER A 1 208 ? -5.791 -9.871 34.472 1.00 57.59 208 SER A O 1
ATOM 1687 N N . GLU A 1 209 ? -6.160 -7.834 33.644 1.00 64.25 209 GLU A N 1
ATOM 1688 C CA . GLU A 1 209 ? -4.842 -7.286 34.048 1.00 64.25 209 GLU A CA 1
ATOM 1689 C C . GLU A 1 209 ? -4.907 -5.882 34.683 1.00 64.25 209 GLU A C 1
ATOM 1691 O O . GLU A 1 209 ? -3.944 -5.114 34.622 1.00 64.25 209 GLU A O 1
ATOM 1696 N N . GLY A 1 210 ? -6.060 -5.470 35.222 1.00 69.62 210 GLY A N 1
ATOM 1697 C CA . GLY A 1 210 ? -6.222 -4.108 35.755 1.00 69.62 210 GLY A CA 1
ATOM 1698 C C . GLY A 1 210 ? -6.082 -3.018 34.679 1.00 69.62 210 GLY A C 1
ATOM 1699 O O . GLY A 1 210 ? -5.851 -1.844 34.983 1.00 69.62 210 GLY A O 1
ATOM 1700 N N . LYS A 1 211 ? -6.240 -3.389 33.402 1.00 79.94 211 LYS A N 1
ATOM 1701 C CA . LYS A 1 211 ? -6.209 -2.496 32.238 1.00 79.94 211 LYS A CA 1
ATOM 1702 C C . LYS A 1 211 ? -7.431 -2.693 31.354 1.00 79.94 211 LYS A C 1
ATOM 1704 O O . LYS A 1 211 ? -8.047 -3.755 31.344 1.00 79.94 211 LYS A O 1
ATOM 1709 N N . ILE A 1 212 ? -7.772 -1.647 30.612 1.00 82.94 212 ILE A N 1
ATOM 1710 C CA . ILE A 1 212 ? -8.722 -1.702 29.500 1.00 82.94 212 ILE A CA 1
ATOM 1711 C C . ILE A 1 212 ? -7.961 -1.334 28.236 1.00 82.94 212 ILE A C 1
ATOM 1713 O O . ILE A 1 212 ? -7.417 -0.224 28.150 1.00 82.94 212 ILE A O 1
ATOM 1717 N N . TYR A 1 213 ? -7.949 -2.250 27.271 1.00 88.69 213 TYR A N 1
ATOM 1718 C CA . TYR A 1 213 ? -7.377 -2.032 25.946 1.00 88.69 213 TYR A CA 1
ATOM 1719 C C . TYR A 1 213 ? -8.462 -1.545 24.981 1.00 88.69 213 TYR A C 1
ATOM 1721 O O . TYR A 1 213 ? -9.570 -2.087 24.939 1.00 88.69 213 TYR A O 1
ATOM 1729 N N . TYR A 1 214 ? -8.175 -0.491 24.216 1.00 91.62 214 TYR A N 1
ATOM 1730 C CA . TYR A 1 214 ? -9.148 0.076 23.285 1.00 91.62 214 TYR A CA 1
ATOM 1731 C C . TYR A 1 214 ? -8.502 0.729 22.063 1.00 91.62 214 TYR A C 1
ATOM 1733 O O . TYR A 1 214 ? -7.342 1.141 22.093 1.00 91.62 214 TYR A O 1
ATOM 1741 N N . LEU A 1 215 ? -9.285 0.827 20.988 1.00 94.12 215 LEU A N 1
ATOM 1742 C CA . LEU A 1 215 ? -8.929 1.567 19.783 1.00 94.12 215 LEU A CA 1
ATOM 1743 C C . LEU A 1 215 ? -9.682 2.896 19.780 1.00 94.12 215 LEU A C 1
ATOM 1745 O O . LEU A 1 215 ? -10.893 2.932 20.011 1.00 94.12 215 LEU A O 1
ATOM 1749 N N . LYS A 1 216 ? -8.964 3.990 19.542 1.00 92.62 216 LYS A N 1
ATOM 1750 C CA . LYS A 1 216 ? -9.534 5.337 19.468 1.00 92.62 216 LYS A CA 1
ATOM 1751 C C . LYS A 1 216 ? -9.382 5.870 18.046 1.00 92.62 216 LYS A C 1
ATOM 1753 O O . LYS A 1 216 ? -8.270 5.819 17.537 1.00 92.62 216 LYS A O 1
ATOM 1758 N N . PRO A 1 217 ? -10.438 6.392 17.403 1.00 91.44 217 PRO A N 1
ATOM 1759 C CA . PRO A 1 217 ? -10.292 6.986 16.084 1.00 91.44 217 PRO A CA 1
ATOM 1760 C C . PRO A 1 217 ? -9.332 8.175 16.093 1.00 91.44 217 PRO A C 1
ATOM 1762 O O . PRO A 1 217 ? -9.348 8.985 17.025 1.00 91.44 217 PRO A O 1
ATOM 1765 N N . ASN A 1 218 ? -8.497 8.264 15.061 1.00 84.56 218 ASN A N 1
ATOM 1766 C CA . ASN A 1 218 ? -7.516 9.338 14.868 1.00 84.56 218 ASN A CA 1
ATOM 1767 C C . ASN A 1 218 ? -7.777 10.162 13.589 1.00 84.56 218 ASN A C 1
ATOM 1769 O O . ASN A 1 218 ? -7.033 11.093 13.296 1.00 84.56 218 ASN A O 1
ATOM 1773 N N . ASP A 1 219 ? -8.861 9.860 12.873 1.00 79.31 219 ASP A N 1
ATOM 1774 C CA . ASP A 1 219 ? -9.290 10.478 11.612 1.00 79.31 219 ASP A CA 1
ATOM 1775 C C . ASP A 1 219 ? -10.363 11.575 11.797 1.00 79.31 219 ASP A C 1
ATOM 1777 O O . ASP A 1 219 ? -10.923 12.086 10.830 1.00 79.31 219 ASP A O 1
ATOM 1781 N N . GLY A 1 220 ? -10.662 11.941 13.047 1.00 79.94 220 GLY A N 1
ATOM 1782 C CA . GLY A 1 220 ? -11.693 12.921 13.402 1.00 79.94 220 GLY A CA 1
ATOM 1783 C C . GLY A 1 220 ? -13.099 12.338 13.585 1.00 79.94 220 GLY A C 1
ATOM 1784 O O . GLY A 1 220 ? -13.991 13.070 14.019 1.00 79.94 220 GLY A O 1
ATOM 1785 N N . THR A 1 221 ? -13.302 11.043 13.323 1.00 86.31 221 THR A N 1
ATOM 1786 C CA . THR A 1 221 ? -14.580 10.359 13.583 1.00 86.31 221 THR A CA 1
ATOM 1787 C C . THR A 1 221 ? -14.754 10.012 15.063 1.00 86.31 221 THR A C 1
ATOM 1789 O O . THR A 1 221 ? -13.801 9.991 15.851 1.00 86.31 221 THR A O 1
ATOM 1792 N N . LYS A 1 222 ? -15.993 9.736 15.483 1.00 89.00 222 LYS A N 1
ATOM 1793 C CA . LYS A 1 222 ? -16.274 9.236 16.838 1.00 89.00 222 LYS A CA 1
ATOM 1794 C C . LYS A 1 222 ? -16.413 7.720 16.825 1.00 89.00 222 LYS A C 1
ATOM 1796 O O . LYS A 1 222 ? -17.029 7.153 15.934 1.00 89.00 222 LYS A O 1
ATOM 1801 N N . ILE A 1 223 ? -15.924 7.042 17.868 1.00 90.31 223 ILE A N 1
ATOM 1802 C CA . ILE A 1 223 ? -15.944 5.567 17.913 1.00 90.31 223 ILE A CA 1
ATOM 1803 C C . ILE A 1 223 ? -17.363 4.977 17.820 1.00 90.31 223 ILE A C 1
ATOM 1805 O O . ILE A 1 223 ? -17.540 3.892 17.278 1.00 90.31 223 ILE A O 1
ATOM 1809 N N . ASN A 1 224 ? -18.382 5.698 18.299 1.00 89.81 224 ASN A N 1
ATOM 1810 C CA . ASN A 1 224 ? -19.776 5.259 18.235 1.00 89.81 224 ASN A CA 1
ATOM 1811 C C . ASN A 1 224 ? -20.358 5.261 16.812 1.00 89.81 224 ASN A C 1
ATOM 1813 O O . ASN A 1 224 ? -21.322 4.545 16.562 1.00 89.81 224 ASN A O 1
ATOM 1817 N N . GLU A 1 225 ? -19.766 6.004 15.877 1.00 90.12 225 GLU A N 1
ATOM 1818 C CA . GLU A 1 225 ? -20.119 5.958 14.449 1.00 90.12 225 GLU A CA 1
ATOM 1819 C C . GLU A 1 225 ? -19.693 4.624 13.811 1.00 90.12 225 GLU A C 1
ATOM 1821 O O . GLU A 1 225 ? -20.250 4.192 12.802 1.00 90.12 225 GLU A O 1
ATOM 1826 N N . HIS A 1 226 ? -18.757 3.919 14.452 1.00 91.56 226 HIS A N 1
ATOM 1827 C CA . HIS A 1 226 ? -18.279 2.601 14.040 1.00 91.56 226 HIS A CA 1
ATOM 1828 C C . HIS A 1 226 ? -19.018 1.452 14.736 1.00 91.56 226 HIS A C 1
ATOM 1830 O O . HIS A 1 226 ? -18.667 0.294 14.522 1.00 91.56 226 HIS A O 1
ATOM 1836 N N . PHE A 1 227 ? -20.021 1.719 15.577 1.00 94.31 227 PHE A N 1
ATOM 1837 C CA . PHE A 1 227 ? -20.672 0.662 16.352 1.00 94.31 227 PHE A CA 1
ATOM 1838 C C . PHE A 1 227 ? -21.515 -0.286 15.495 1.00 94.31 227 PHE A C 1
ATOM 1840 O O . PHE A 1 227 ? -22.256 0.117 14.599 1.00 94.31 227 PHE A O 1
ATOM 1847 N N . ILE A 1 228 ? -21.417 -1.569 15.831 1.00 94.38 228 ILE A N 1
ATOM 1848 C CA . ILE A 1 228 ? -22.330 -2.636 15.422 1.00 94.38 228 ILE A CA 1
ATOM 1849 C C . ILE A 1 228 ? -22.657 -3.473 16.663 1.00 94.38 228 ILE A C 1
ATOM 1851 O O . ILE A 1 228 ? -21.790 -3.671 17.520 1.00 94.38 228 ILE A O 1
ATOM 1855 N N . SER A 1 229 ? -23.901 -3.927 16.822 1.00 92.62 229 SER A N 1
ATOM 1856 C CA . SER A 1 229 ? -24.228 -4.835 17.926 1.00 92.62 229 SER A CA 1
ATOM 1857 C C . SER A 1 229 ? -23.695 -6.240 17.630 1.00 92.62 229 SER A C 1
ATOM 1859 O O . SER A 1 229 ? -23.622 -6.656 16.475 1.00 92.62 229 SER A O 1
ATOM 1861 N N . LEU A 1 230 ? -23.332 -6.993 18.669 1.00 90.62 230 LEU A N 1
ATOM 1862 C CA . LEU A 1 230 ? -22.858 -8.373 18.540 1.00 90.62 230 LEU A CA 1
ATOM 1863 C C . LEU A 1 230 ? -23.896 -9.274 17.856 1.00 90.62 230 LEU A C 1
ATOM 1865 O O . LEU A 1 230 ? -23.535 -10.168 17.096 1.00 90.62 230 LEU A O 1
ATOM 1869 N N . GLU A 1 231 ? -25.182 -9.030 18.105 1.00 88.69 231 GLU A N 1
ATOM 1870 C CA . GLU A 1 231 ? -26.277 -9.731 17.431 1.00 88.69 231 GLU A CA 1
ATOM 1871 C C . GLU A 1 231 ? -26.304 -9.439 15.930 1.00 88.69 231 GLU A C 1
ATOM 1873 O O . GLU A 1 231 ? -26.442 -10.359 15.128 1.00 88.69 231 GLU A O 1
ATOM 1878 N N . GLU A 1 232 ? -26.147 -8.171 15.545 1.00 90.38 232 GLU A N 1
ATOM 1879 C CA . GLU A 1 232 ? -26.142 -7.758 14.143 1.00 90.38 232 GLU A CA 1
ATOM 1880 C C . GLU A 1 232 ? -24.903 -8.283 13.412 1.00 90.38 232 GLU A C 1
ATOM 1882 O O . GLU A 1 232 ? -25.016 -8.803 12.305 1.00 90.38 232 GLU A O 1
ATOM 1887 N N . TYR A 1 233 ? -23.737 -8.244 14.062 1.00 89.44 233 TYR A N 1
ATOM 1888 C CA . TYR A 1 233 ? -22.514 -8.848 13.539 1.00 89.44 233 TYR A CA 1
ATOM 1889 C C . TYR A 1 233 ? -22.697 -10.346 13.243 1.00 89.44 233 TYR A C 1
ATOM 1891 O O . TYR A 1 233 ? -22.421 -10.795 12.133 1.00 89.44 233 TYR A O 1
ATOM 1899 N N . LYS A 1 234 ? -23.245 -11.113 14.196 1.00 88.25 234 LYS A N 1
ATOM 1900 C CA . LYS A 1 234 ? -23.492 -12.554 14.018 1.00 88.25 234 LYS A CA 1
ATOM 1901 C C . LYS A 1 234 ? -24.491 -12.857 12.899 1.00 88.25 234 LYS A C 1
ATOM 1903 O O . LYS A 1 234 ? -24.341 -13.856 12.202 1.00 88.25 234 LYS A O 1
ATOM 1908 N N . LYS A 1 235 ? -25.510 -12.010 12.708 1.00 87.62 235 LYS A N 1
ATOM 1909 C CA . LYS A 1 235 ? -26.440 -12.141 11.573 1.00 87.62 235 LYS A CA 1
ATOM 1910 C C . LYS A 1 235 ? -25.731 -11.936 10.238 1.00 87.62 235 LYS A C 1
ATOM 1912 O O . LYS A 1 235 ? -26.011 -12.668 9.296 1.00 87.62 235 LYS A O 1
ATOM 1917 N N . GLN A 1 236 ? -24.831 -10.958 10.161 1.00 85.12 236 GLN A N 1
ATOM 1918 C CA . GLN A 1 236 ? -24.067 -10.682 8.945 1.00 85.12 236 GLN A CA 1
ATOM 1919 C C . GLN A 1 236 ? -23.103 -11.826 8.612 1.00 85.12 236 GLN A C 1
ATOM 1921 O O . GLN A 1 236 ? -23.074 -12.244 7.460 1.00 85.12 236 GLN A O 1
ATOM 1926 N N . GLU A 1 237 ? -22.411 -12.398 9.607 1.00 78.44 237 GLU A N 1
ATOM 1927 C CA . GLU A 1 237 ? -21.560 -13.585 9.412 1.00 78.44 237 GLU A CA 1
ATOM 1928 C C . GLU A 1 237 ? -22.334 -14.771 8.819 1.00 78.44 237 GLU A C 1
ATOM 1930 O O . GLU A 1 237 ? -21.873 -15.401 7.868 1.00 78.44 237 GLU A O 1
ATOM 1935 N N . LEU A 1 238 ? -23.534 -15.048 9.342 1.00 70.69 238 LEU A N 1
ATOM 1936 C CA . LEU A 1 238 ? -24.388 -16.145 8.874 1.00 70.69 238 LEU A CA 1
ATOM 1937 C C . LEU A 1 238 ? -24.884 -15.969 7.432 1.00 70.69 238 LEU A C 1
ATOM 1939 O O . LEU A 1 238 ? -25.187 -16.961 6.781 1.00 70.69 238 LEU A O 1
ATOM 1943 N N . LEU A 1 239 ? -24.995 -14.730 6.947 1.00 67.12 239 LEU A N 1
ATOM 1944 C CA . LEU A 1 239 ? -25.425 -14.416 5.578 1.00 67.12 239 LEU A CA 1
ATOM 1945 C C . LEU A 1 239 ? -24.265 -14.408 4.571 1.00 67.12 239 LEU A C 1
ATOM 1947 O O . LEU A 1 239 ? -24.510 -14.390 3.367 1.00 67.12 239 LEU A O 1
ATOM 1951 N N . SER A 1 240 ? -23.023 -14.377 5.056 1.00 57.66 240 SER A N 1
ATOM 1952 C CA . SER A 1 240 ? -21.799 -14.403 4.245 1.00 57.66 240 SER A CA 1
ATOM 1953 C C . SER A 1 240 ? -21.185 -15.800 4.064 1.00 57.66 240 SER A C 1
ATOM 1955 O O . SER A 1 240 ? -20.162 -15.917 3.387 1.00 57.66 240 SER A O 1
ATOM 1957 N N . LEU A 1 241 ? -21.796 -16.829 4.662 1.00 46.44 241 LEU A N 1
ATOM 1958 C CA . LEU A 1 241 ? -21.479 -18.256 4.501 1.00 46.44 241 LEU A CA 1
ATOM 1959 C C . LEU A 1 241 ? -22.353 -18.892 3.413 1.00 46.44 241 LEU A C 1
ATOM 1961 O O . LEU A 1 241 ? -21.830 -19.783 2.708 1.00 46.44 241 LEU A O 1
#

pLDDT: mean 74.72, std 14.15, range [39.72, 96.31]

Sequence (241 aa):
MSETMNITLKLEFLNARGNYHKEFLVHKDIFEQYVEDYIEMFVSKNDEYYYISSISNTIIYKVRMCKDIVENAKNVNFSMDLEKSILALNRELYATGFSRLIWLALDAYIMKNYEEVIGEKIKKSHPTIDNTGTPMRYTLLKAVTTTMETKNGKQGTPVVGYILKDFVTGTTEFLERKEAYNKVKTYGATNVEALSRNVSCEEDSPDSEGKIYYLKPNDGTKINEHFISLEEYKKQELLSL

Foldseek 3Di:
DPPQDWDKAWQWDADPVGIDIDIFTARPVLLVVLLVVLLVVLLVDEPNQWYQDQVPRDIGGDDFCLVCCVVVVVPDPRPPPRVVRRCVRPVVVVVVVCPSSVSVSSSVVSCVPCVVVSVVSNCLSQPRAHPVRARAFKEFQAFEWEWDQDPVRDIDTDGQWTWIQGSNVRDTDTDGQVRVLVCCQRHNHDFWHKDKDAAPDLVPDPPRDSMDIHIATPNPDGNVVRYDYPVRVVVVVVVVD